Protein AF-A0A813DVJ6-F1 (afdb_monomer_lite)

Foldseek 3Di:
DDDDDDDDDDDDDDPPPPPDDDPDPDDDDPDDPPCPPPPPPPPDPPPDQDQALVSLVVVLVVQPALLSSLLVLLVDDLVSLLRHQVPADALVSVLSNLVSLLCLQVNDPDDDDDPDVPPDDSNLSSLVSNLSNLLSCCVNPVPRLLVSLVPDDPVSLVSNVVSLVSSCVSPDPVSCVSCVSVCCRNNVPD

Structure (mmCIF, N/CA/C/O backbone):
data_AF-A0A813DVJ6-F1
#
_entry.id   AF-A0A813DVJ6-F1
#
loop_
_atom_site.group_PDB
_atom_site.id
_atom_site.type_symbol
_atom_site.label_atom_id
_atom_site.label_alt_id
_atom_site.label_comp_id
_atom_site.label_asym_id
_atom_site.label_entity_id
_atom_site.label_seq_id
_atom_site.pdbx_PDB_ins_code
_atom_site.Cartn_x
_atom_site.Cartn_y
_atom_site.Cartn_z
_atom_site.occupancy
_atom_site.B_iso_or_equiv
_atom_site.auth_seq_id
_atom_site.auth_comp_id
_atom_site.auth_asym_id
_atom_site.auth_atom_id
_atom_site.pdbx_PDB_model_num
ATOM 1 N N . MET A 1 1 ? 82.552 23.742 33.341 1.00 38.56 1 MET A N 1
ATOM 2 C CA . MET A 1 1 ? 83.355 23.027 32.328 1.00 38.56 1 MET A CA 1
ATOM 3 C C . MET A 1 1 ? 82.424 22.601 31.213 1.00 38.56 1 MET A C 1
ATOM 5 O O . MET A 1 1 ? 81.402 21.997 31.504 1.00 38.56 1 MET A O 1
ATOM 9 N N . ALA A 1 2 ? 82.751 22.982 29.983 1.00 48.31 2 ALA A N 1
ATOM 10 C CA . ALA A 1 2 ? 82.071 22.566 28.763 1.00 48.31 2 ALA A CA 1
ATOM 11 C C . ALA A 1 2 ? 82.791 21.356 28.139 1.00 48.31 2 ALA A C 1
ATOM 13 O O . ALA A 1 2 ? 84.014 21.282 28.227 1.00 48.31 2 ALA A O 1
ATOM 14 N N . ALA A 1 3 ? 82.039 20.471 27.481 1.00 40.59 3 ALA A N 1
ATOM 15 C CA . ALA A 1 3 ? 82.467 19.575 26.395 1.00 40.59 3 ALA A CA 1
ATOM 16 C C . ALA A 1 3 ? 81.174 19.123 25.669 1.00 40.59 3 ALA A C 1
ATOM 18 O O . ALA A 1 3 ? 80.258 18.647 26.332 1.00 40.59 3 ALA A O 1
ATOM 19 N N . MET A 1 4 ? 80.901 19.550 24.426 1.00 36.47 4 MET A N 1
ATOM 20 C CA . MET A 1 4 ? 81.394 19.005 23.136 1.00 36.47 4 MET A CA 1
ATOM 21 C C . MET A 1 4 ? 80.918 17.555 22.909 1.00 36.47 4 MET A C 1
ATOM 23 O O . MET A 1 4 ? 81.270 16.686 23.691 1.00 36.47 4 MET A O 1
ATOM 27 N N . ALA A 1 5 ? 79.955 17.335 21.995 1.00 41.75 5 ALA A N 1
ATOM 28 C CA . ALA A 1 5 ? 80.145 16.854 20.600 1.00 41.75 5 ALA A CA 1
ATOM 29 C C . ALA A 1 5 ? 80.444 15.330 20.545 1.00 41.75 5 ALA A C 1
ATOM 31 O O . ALA A 1 5 ? 81.147 14.835 21.405 1.00 41.75 5 ALA A O 1
ATOM 32 N N . ALA A 1 6 ? 80.006 14.482 19.609 1.00 43.28 6 ALA A N 1
ATOM 33 C CA . ALA A 1 6 ? 79.344 14.600 18.314 1.00 43.28 6 ALA A CA 1
ATOM 34 C C . ALA A 1 6 ? 78.976 13.168 17.809 1.00 43.28 6 ALA A C 1
ATOM 36 O O . ALA A 1 6 ? 79.633 12.213 18.200 1.00 43.28 6 ALA A O 1
ATOM 37 N N . ILE A 1 7 ? 77.967 13.081 16.924 1.00 43.03 7 ILE A N 1
ATOM 38 C CA . ILE A 1 7 ? 77.850 12.263 15.683 1.00 43.03 7 ILE A CA 1
ATOM 39 C C . ILE A 1 7 ? 78.109 10.734 15.718 1.00 43.03 7 ILE A C 1
ATOM 41 O O . ILE A 1 7 ? 79.222 10.305 15.985 1.00 43.03 7 ILE A O 1
ATOM 45 N N . ALA A 1 8 ? 77.118 9.945 15.263 1.00 40.00 8 ALA A N 1
ATOM 46 C CA . ALA A 1 8 ? 77.180 9.000 14.115 1.00 40.00 8 ALA A CA 1
ATOM 47 C C . ALA A 1 8 ? 75.987 8.015 14.175 1.00 40.00 8 ALA A C 1
ATOM 49 O O . ALA A 1 8 ? 75.706 7.454 15.226 1.00 40.00 8 ALA A O 1
ATOM 50 N N . GLU A 1 9 ? 75.131 7.993 13.144 1.00 38.62 9 GLU A N 1
ATOM 51 C CA . GLU A 1 9 ? 74.949 6.859 12.205 1.00 38.62 9 GLU A CA 1
ATOM 52 C C . GLU A 1 9 ? 74.245 5.624 12.825 1.00 38.62 9 GLU A C 1
ATOM 54 O O . GLU A 1 9 ? 74.612 5.126 13.872 1.00 38.62 9 GLU A O 1
ATOM 59 N N . GLY A 1 10 ? 73.185 5.058 12.252 1.00 40.69 10 GLY A N 1
ATOM 60 C CA . GLY A 1 10 ? 73.009 4.827 10.832 1.00 40.69 10 GLY A CA 1
ATOM 61 C C . GLY A 1 10 ? 71.564 4.552 10.427 1.00 40.69 10 GLY A C 1
ATOM 62 O O . GLY A 1 10 ? 70.693 4.158 11.202 1.00 40.69 10 GLY A O 1
ATOM 63 N N . CYS A 1 11 ? 71.354 4.816 9.145 1.00 38.53 11 CYS A N 1
ATOM 64 C CA . CYS A 1 11 ? 70.150 4.575 8.382 1.00 38.53 11 CYS A CA 1
ATOM 65 C C . CYS A 1 11 ? 69.788 3.087 8.312 1.00 38.53 11 CYS A C 1
ATOM 67 O O . CYS A 1 11 ? 70.624 2.244 8.009 1.00 38.53 11 CYS A O 1
ATOM 69 N N . GLY A 1 12 ? 68.491 2.819 8.422 1.00 41.75 12 GLY A N 1
ATOM 70 C CA . GLY A 1 12 ? 67.843 1.612 7.923 1.00 41.75 12 GLY A CA 1
ATOM 71 C C . GLY A 1 12 ? 66.470 1.961 7.354 1.00 41.75 12 GLY A C 1
ATOM 72 O O . GLY A 1 12 ? 65.459 1.471 7.841 1.00 41.75 12 GLY A O 1
ATOM 73 N N . ARG A 1 13 ? 66.406 2.879 6.375 1.00 49.59 13 ARG A N 1
ATOM 74 C CA . ARG A 1 13 ? 65.187 3.084 5.577 1.00 49.59 13 ARG A CA 1
ATOM 75 C C . ARG A 1 13 ? 65.243 2.132 4.374 1.00 49.59 13 ARG A C 1
ATOM 77 O O . ARG A 1 13 ? 66.210 2.209 3.620 1.00 49.59 13 ARG A O 1
ATOM 84 N N . PRO A 1 14 ? 64.249 1.246 4.199 1.00 53.44 14 PRO A N 1
ATOM 85 C CA . PRO A 1 14 ? 64.233 0.271 3.116 1.00 53.44 14 PRO A CA 1
ATOM 86 C C . PRO A 1 14 ? 64.173 0.964 1.749 1.00 53.44 14 PRO A C 1
ATOM 88 O O . PRO A 1 14 ? 63.443 1.938 1.556 1.00 53.44 14 PRO A O 1
ATOM 91 N N . GLU A 1 15 ? 64.938 0.434 0.794 1.00 57.25 15 GLU A N 1
ATOM 92 C CA . GLU A 1 15 ? 65.165 0.991 -0.549 1.00 57.25 15 GLU A CA 1
ATOM 93 C C . GLU A 1 15 ? 63.915 1.099 -1.446 1.00 57.25 15 GLU A C 1
ATOM 95 O O . GLU A 1 15 ? 63.993 1.654 -2.539 1.00 57.25 15 GLU A O 1
ATOM 100 N N . LEU A 1 16 ? 62.736 0.669 -0.987 1.00 53.19 16 LEU A N 1
ATOM 101 C CA . LEU A 1 16 ? 61.479 0.804 -1.736 1.00 53.19 16 LEU A CA 1
ATOM 102 C C . LEU A 1 16 ? 60.961 2.251 -1.870 1.00 53.19 16 LEU A C 1
ATOM 104 O O . LEU A 1 16 ? 59.980 2.484 -2.568 1.00 53.19 16 LEU A O 1
ATOM 108 N N . MET A 1 17 ? 61.600 3.229 -1.223 1.00 50.34 17 MET A N 1
ATOM 109 C CA . MET A 1 17 ? 61.139 4.627 -1.162 1.00 50.34 17 MET A CA 1
ATOM 110 C C . MET A 1 17 ? 62.077 5.616 -1.879 1.00 50.34 17 MET A C 1
ATOM 112 O O . MET A 1 17 ? 62.109 6.795 -1.537 1.00 50.34 17 MET A O 1
ATOM 116 N N . ARG A 1 18 ? 62.864 5.175 -2.871 1.00 55.38 18 ARG A N 1
ATOM 117 C CA . ARG A 1 18 ? 63.782 6.052 -3.637 1.00 55.38 18 ARG A CA 1
ATOM 118 C C . ARG A 1 18 ? 63.174 6.679 -4.903 1.00 55.38 18 ARG A C 1
ATOM 120 O O . ARG A 1 18 ? 63.914 7.175 -5.744 1.00 55.38 18 ARG A O 1
ATOM 127 N N . GLY A 1 19 ? 61.847 6.660 -5.044 1.00 51.66 19 GLY A N 1
ATOM 128 C CA . GLY A 1 19 ? 61.160 7.085 -6.272 1.00 51.66 19 GLY A CA 1
ATOM 129 C C . GLY A 1 19 ? 60.090 8.170 -6.128 1.00 51.66 19 GLY A C 1
ATOM 130 O O . GLY A 1 19 ? 59.490 8.526 -7.135 1.00 51.66 19 GLY A O 1
ATOM 131 N N . MET A 1 20 ? 59.816 8.701 -4.931 1.00 49.56 20 MET A N 1
ATOM 132 C CA . MET A 1 20 ? 58.794 9.746 -4.766 1.00 49.56 20 MET A CA 1
ATOM 133 C C . MET A 1 20 ? 59.436 11.110 -4.479 1.00 49.56 20 MET A C 1
ATOM 135 O O . MET A 1 20 ? 60.110 11.251 -3.455 1.00 49.56 20 MET A O 1
ATOM 139 N N . PRO A 1 21 ? 59.263 12.118 -5.358 1.00 49.25 21 PRO A N 1
ATOM 140 C CA . PRO A 1 21 ? 59.762 13.461 -5.107 1.00 49.25 21 PRO A CA 1
ATOM 141 C C . PRO A 1 21 ? 59.088 14.075 -3.874 1.00 49.25 21 PRO A C 1
ATOM 143 O O . PRO A 1 21 ? 57.895 13.908 -3.626 1.00 49.25 21 PRO A O 1
ATOM 146 N N . ASN A 1 22 ? 59.905 14.783 -3.096 1.00 45.12 22 ASN A N 1
ATOM 147 C CA . ASN A 1 22 ? 59.543 15.493 -1.877 1.00 45.12 22 ASN A CA 1
ATOM 148 C C . ASN A 1 22 ? 58.310 16.390 -2.083 1.00 45.12 22 ASN A C 1
ATOM 150 O O . ASN A 1 22 ? 58.414 17.424 -2.741 1.00 45.12 22 ASN A O 1
ATOM 154 N N . PHE A 1 23 ? 57.190 16.086 -1.422 1.00 43.47 23 PHE A N 1
ATOM 155 C CA . PHE A 1 23 ? 56.145 17.084 -1.185 1.00 43.47 23 PHE A CA 1
ATOM 156 C C . PHE A 1 23 ? 56.628 18.049 -0.097 1.00 43.47 23 PHE A C 1
ATOM 158 O O . PHE A 1 23 ? 56.250 17.965 1.074 1.00 43.47 23 PHE A O 1
ATOM 165 N N . ARG A 1 24 ? 57.521 18.966 -0.489 1.00 42.16 24 ARG A N 1
ATOM 166 C CA . ARG A 1 24 ? 57.683 20.226 0.229 1.00 42.16 24 ARG A CA 1
ATOM 167 C C . ARG A 1 24 ? 56.345 20.951 0.172 1.00 42.16 24 ARG A C 1
ATOM 169 O O . ARG A 1 24 ? 55.709 21.058 -0.871 1.00 42.16 24 ARG A O 1
ATOM 176 N N . LYS A 1 25 ? 55.933 21.406 1.346 1.00 50.91 25 LYS A N 1
ATOM 177 C CA . LYS A 1 25 ? 54.763 22.230 1.605 1.00 50.91 25 LYS A CA 1
ATOM 178 C C . LYS A 1 25 ? 54.990 23.598 0.955 1.00 50.91 25 LYS A C 1
ATOM 180 O O . LYS A 1 25 ? 55.464 24.518 1.609 1.00 50.91 25 LYS A O 1
ATOM 185 N N . GLU A 1 26 ? 54.708 23.692 -0.336 1.00 42.31 26 GLU A N 1
ATOM 186 C CA . GLU A 1 26 ? 54.619 24.950 -1.068 1.00 42.31 26 GLU A CA 1
ATOM 187 C C . GLU A 1 26 ? 53.138 25.241 -1.321 1.00 42.31 26 GLU A C 1
ATOM 189 O O . GLU A 1 26 ? 52.379 24.404 -1.807 1.00 42.31 26 GLU A O 1
ATOM 194 N N . THR A 1 27 ? 52.719 26.424 -0.884 1.00 50.16 27 THR A N 1
ATOM 195 C CA . THR A 1 27 ? 51.440 27.060 -1.207 1.00 50.16 27 THR A CA 1
ATOM 196 C C . THR A 1 27 ? 51.164 26.970 -2.711 1.00 50.16 27 THR A C 1
ATOM 198 O O . THR A 1 27 ? 52.014 27.426 -3.480 1.00 50.16 27 THR A O 1
ATOM 201 N N . PRO A 1 28 ? 50.011 26.438 -3.162 1.00 46.28 28 PRO A N 1
ATOM 202 C CA . PRO A 1 28 ? 49.690 26.453 -4.578 1.00 46.28 28 PRO A CA 1
ATOM 203 C C . PRO A 1 28 ? 49.290 27.868 -5.027 1.00 46.28 28 PRO A C 1
ATOM 205 O O . PRO A 1 28 ? 48.560 28.549 -4.300 1.00 46.28 28 PRO A O 1
ATOM 208 N N . PRO A 1 29 ? 49.728 28.294 -6.223 1.00 42.41 29 PRO A N 1
ATOM 209 C CA . PRO A 1 29 ? 49.258 29.504 -6.876 1.00 42.41 29 PRO A CA 1
ATOM 210 C C . PRO A 1 29 ? 47.826 29.329 -7.397 1.00 42.41 29 PRO A C 1
ATOM 212 O O . PRO A 1 29 ? 47.391 28.236 -7.767 1.00 42.41 29 PRO A O 1
ATOM 215 N N . GLU A 1 30 ? 47.106 30.446 -7.440 1.00 47.75 30 GLU A N 1
ATOM 216 C CA . GLU A 1 30 ? 45.847 30.628 -8.154 1.00 47.75 30 GLU A CA 1
ATOM 217 C C . GLU A 1 30 ? 45.989 30.143 -9.604 1.00 47.75 30 GLU A C 1
ATOM 219 O O . GLU A 1 30 ? 46.675 30.782 -10.393 1.00 47.75 30 GLU A O 1
ATOM 224 N N . THR A 1 31 ? 45.407 28.989 -9.947 1.00 48.75 31 THR A N 1
ATOM 225 C CA . THR A 1 31 ? 44.897 28.601 -11.287 1.00 48.75 31 THR A CA 1
ATOM 226 C C . THR A 1 31 ? 44.532 27.112 -11.298 1.00 48.75 31 THR A C 1
ATOM 228 O O . THR A 1 31 ? 45.195 26.268 -11.890 1.00 48.75 31 THR A O 1
ATOM 231 N N . ALA A 1 32 ? 43.426 26.770 -10.642 1.00 44.12 32 ALA A N 1
ATOM 232 C CA . ALA A 1 32 ? 42.719 25.517 -10.891 1.00 44.12 32 ALA A CA 1
ATOM 233 C C . ALA A 1 32 ? 41.233 25.738 -10.604 1.00 44.12 32 ALA A C 1
ATOM 235 O O . ALA A 1 32 ? 40.709 25.363 -9.559 1.00 44.12 32 ALA A O 1
ATOM 236 N N . THR A 1 33 ? 40.533 26.370 -11.543 1.00 50.12 33 THR A N 1
ATOM 237 C CA . THR A 1 33 ? 39.066 26.432 -11.570 1.00 50.12 33 THR A CA 1
ATOM 238 C C . THR A 1 33 ? 38.482 25.080 -11.993 1.00 50.12 33 THR A C 1
ATOM 240 O O . THR A 1 33 ? 37.689 24.973 -12.919 1.00 50.12 33 THR A O 1
ATOM 243 N N . GLY A 1 34 ? 38.839 24.022 -11.268 1.00 44.12 34 GLY A N 1
ATOM 244 C CA . GLY A 1 34 ? 38.028 22.817 -11.156 1.00 44.12 34 GLY A CA 1
ATOM 245 C C . GLY A 1 34 ? 37.002 23.038 -10.054 1.00 44.12 34 GLY A C 1
ATOM 246 O O . GLY A 1 34 ? 37.070 22.395 -9.012 1.00 44.12 34 GLY A O 1
ATOM 247 N N . SER A 1 35 ? 36.105 24.009 -10.253 1.00 42.28 35 SER A N 1
ATOM 248 C CA . SER A 1 35 ? 34.968 24.251 -9.366 1.00 42.28 35 SER A CA 1
ATOM 249 C C . SER A 1 35 ? 34.028 23.056 -9.479 1.00 42.28 35 SER A C 1
ATOM 251 O O . SER A 1 35 ? 33.096 23.040 -10.283 1.00 42.28 35 SER A O 1
ATOM 253 N N . VAL A 1 36 ? 34.303 22.005 -8.707 1.00 50.56 36 VAL A N 1
ATOM 254 C CA . VAL A 1 36 ? 33.298 20.988 -8.419 1.00 50.56 36 VAL A CA 1
ATOM 255 C C . VAL A 1 36 ? 32.342 21.667 -7.457 1.00 50.56 36 VAL A C 1
ATOM 257 O O . VAL A 1 36 ? 32.516 21.624 -6.242 1.00 50.56 36 VAL A O 1
ATOM 260 N N . ASN A 1 37 ? 31.395 22.403 -8.032 1.00 44.44 37 ASN A N 1
ATOM 261 C CA . ASN A 1 37 ? 30.288 22.996 -7.310 1.00 44.44 37 ASN A CA 1
ATOM 262 C C . ASN A 1 37 ? 29.696 21.871 -6.444 1.00 44.44 37 ASN A C 1
ATOM 264 O O . ASN A 1 37 ? 29.256 20.869 -7.023 1.00 44.44 37 ASN A O 1
ATOM 268 N N . PRO A 1 38 ? 29.751 21.942 -5.099 1.00 53.75 38 PRO A N 1
ATOM 269 C CA . PRO A 1 38 ? 29.049 20.977 -4.280 1.00 53.75 38 PRO A CA 1
ATOM 270 C C . PRO A 1 38 ? 27.587 21.171 -4.643 1.00 53.75 38 PRO A C 1
ATOM 272 O O . PRO A 1 38 ? 26.988 22.178 -4.274 1.00 53.75 38 PRO A O 1
ATOM 275 N N . VAL A 1 39 ? 27.041 20.264 -5.458 1.00 53.75 39 VAL A N 1
ATOM 276 C CA . VAL A 1 39 ? 25.624 20.292 -5.802 1.00 53.75 39 VAL A CA 1
ATOM 277 C C . VAL A 1 39 ? 24.914 20.350 -4.457 1.00 53.75 39 VAL A C 1
ATOM 279 O O . VAL A 1 39 ? 25.094 19.420 -3.662 1.00 53.75 39 VAL A O 1
ATOM 282 N N . PRO A 1 40 ? 24.186 21.433 -4.132 1.00 48.91 40 PRO A N 1
ATOM 283 C CA . PRO A 1 40 ? 23.461 21.459 -2.883 1.00 48.91 40 PRO A CA 1
ATOM 284 C C . PRO A 1 40 ? 22.559 20.231 -2.914 1.00 48.91 40 PRO A C 1
ATOM 286 O O . PRO A 1 40 ? 21.813 20.033 -3.877 1.00 48.91 40 PRO A O 1
ATOM 289 N N . ALA A 1 41 ? 22.628 19.396 -1.876 1.00 53.69 41 ALA A N 1
ATOM 290 C CA . ALA A 1 41 ? 21.829 18.176 -1.709 1.00 53.69 41 ALA A CA 1
ATOM 291 C C . ALA A 1 41 ? 20.301 18.441 -1.646 1.00 53.69 41 ALA A C 1
ATOM 293 O O . ALA A 1 41 ? 19.513 17.584 -1.248 1.00 53.69 41 ALA A O 1
ATOM 294 N N . SER A 1 42 ? 19.888 19.639 -2.057 1.00 52.75 42 SER A N 1
ATOM 295 C CA . SER A 1 42 ? 18.594 20.263 -1.875 1.00 52.75 42 SER A CA 1
ATOM 296 C C . SER A 1 42 ? 18.096 20.945 -3.154 1.00 52.75 42 SER A C 1
ATOM 298 O O . SER A 1 42 ? 17.261 21.838 -3.069 1.00 52.75 42 SER A O 1
ATOM 300 N N . VAL A 1 43 ? 18.534 20.531 -4.352 1.00 49.97 43 VAL A N 1
ATOM 301 C CA . VAL A 1 43 ? 17.725 20.773 -5.567 1.00 49.97 43 VAL A CA 1
ATOM 302 C C . VAL A 1 43 ? 16.601 19.733 -5.585 1.00 49.97 43 VAL A C 1
ATOM 304 O O . VAL A 1 43 ? 16.603 18.777 -6.359 1.00 49.97 43 VAL A O 1
ATOM 307 N N . GLN A 1 44 ? 15.678 19.866 -4.633 1.00 52.06 44 GLN A N 1
ATOM 308 C CA . GLN A 1 44 ? 14.503 19.012 -4.520 1.00 52.06 44 GLN A CA 1
ATOM 309 C C . GLN A 1 44 ? 13.485 19.491 -5.549 1.00 52.06 44 GLN A C 1
ATOM 311 O O . GLN A 1 44 ? 12.963 20.602 -5.470 1.00 52.06 44 GLN A O 1
ATOM 316 N N . ARG A 1 45 ? 13.251 18.665 -6.568 1.00 54.22 45 ARG A N 1
ATOM 317 C CA . ARG A 1 45 ? 12.226 18.927 -7.574 1.00 54.22 45 ARG A CA 1
ATOM 318 C C . ARG A 1 45 ? 10.869 18.550 -6.988 1.00 54.22 45 ARG A C 1
ATOM 320 O O . ARG A 1 45 ? 10.397 17.436 -7.199 1.00 54.22 45 ARG A O 1
ATOM 327 N N . ASN A 1 46 ? 10.268 19.465 -6.233 1.00 50.38 46 ASN A N 1
ATOM 328 C CA . ASN A 1 46 ? 8.878 19.325 -5.807 1.00 50.38 46 ASN A CA 1
ATOM 329 C C . ASN A 1 46 ? 8.005 19.091 -7.055 1.00 50.38 46 ASN A C 1
ATOM 331 O O . ASN A 1 46 ? 8.102 19.844 -8.023 1.00 50.38 46 ASN A O 1
ATOM 335 N N . GLY A 1 47 ? 7.215 18.015 -7.054 1.00 60.19 47 GLY A N 1
ATOM 336 C CA . GLY A 1 47 ? 6.308 17.661 -8.155 1.00 60.19 47 GLY A CA 1
ATOM 337 C C . GLY A 1 47 ? 6.867 16.714 -9.225 1.00 60.19 47 GLY A C 1
ATOM 338 O O . GLY A 1 47 ? 6.159 16.405 -10.180 1.00 60.19 47 GLY A O 1
ATOM 339 N N . VAL A 1 48 ? 8.103 16.215 -9.101 1.00 72.88 48 VAL A N 1
ATOM 340 C CA . VAL A 1 48 ? 8.598 15.152 -9.995 1.00 72.88 48 VAL A CA 1
ATOM 341 C C . VAL A 1 48 ? 8.268 13.786 -9.404 1.00 72.88 48 VAL A C 1
ATOM 343 O O . VAL A 1 48 ? 8.636 13.496 -8.269 1.00 72.88 48 VAL A O 1
ATOM 346 N N . LEU A 1 49 ? 7.601 12.938 -10.193 1.00 82.00 49 LEU A N 1
ATOM 347 C CA . LEU A 1 49 ? 7.297 11.559 -9.809 1.00 82.00 49 LEU A CA 1
ATOM 348 C C . LEU A 1 49 ? 8.583 10.796 -9.433 1.00 82.00 49 LEU A C 1
ATOM 350 O O . LEU A 1 49 ? 9.586 10.909 -10.154 1.00 82.00 49 LEU A O 1
ATOM 354 N N . PRO A 1 50 ? 8.561 10.001 -8.347 1.00 87.12 50 PRO A N 1
ATOM 355 C CA . PRO A 1 50 ? 9.728 9.248 -7.906 1.00 87.12 50 PRO A CA 1
ATOM 356 C C . PRO A 1 50 ? 10.187 8.271 -8.991 1.00 87.12 50 PRO A C 1
ATOM 358 O O . PRO A 1 50 ? 9.383 7.659 -9.694 1.00 87.12 50 PRO A O 1
ATOM 361 N N . ARG A 1 51 ? 11.505 8.122 -9.146 1.00 87.69 51 ARG A N 1
ATOM 362 C CA . ARG A 1 51 ? 12.095 7.244 -10.171 1.00 87.69 51 ARG A CA 1
ATOM 363 C C . ARG A 1 51 ? 12.332 5.821 -9.680 1.00 87.69 51 ARG A C 1
ATOM 365 O O . ARG A 1 51 ? 12.456 4.916 -10.500 1.00 87.69 51 ARG A O 1
ATOM 372 N N . ASN A 1 52 ? 12.442 5.634 -8.367 1.00 90.38 52 ASN A N 1
ATOM 373 C CA . ASN A 1 52 ? 12.752 4.361 -7.719 1.00 90.38 52 ASN A CA 1
ATOM 374 C C . ASN A 1 52 ? 12.113 4.281 -6.320 1.00 90.38 52 ASN A C 1
ATOM 376 O O . ASN A 1 52 ? 11.638 5.285 -5.782 1.00 90.38 52 ASN A O 1
ATOM 380 N N . GLY A 1 53 ? 12.106 3.080 -5.730 1.00 90.38 53 GLY A N 1
ATOM 381 C CA . GLY A 1 53 ? 11.477 2.829 -4.429 1.00 90.38 53 GLY A CA 1
ATOM 382 C C . GLY A 1 53 ? 12.079 3.641 -3.275 1.00 90.38 53 GLY A C 1
ATOM 383 O O . GLY A 1 53 ? 11.355 4.048 -2.369 1.00 90.38 53 GLY A O 1
ATOM 384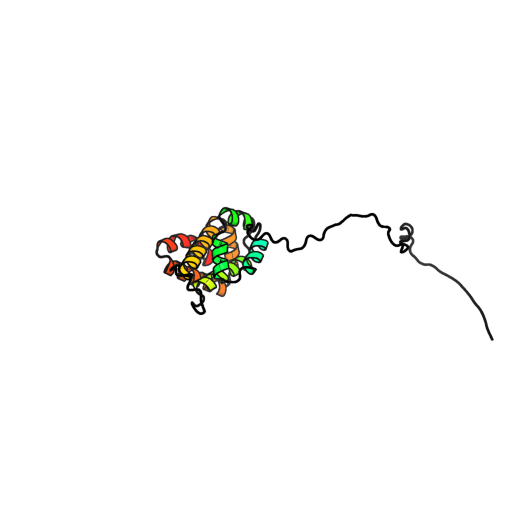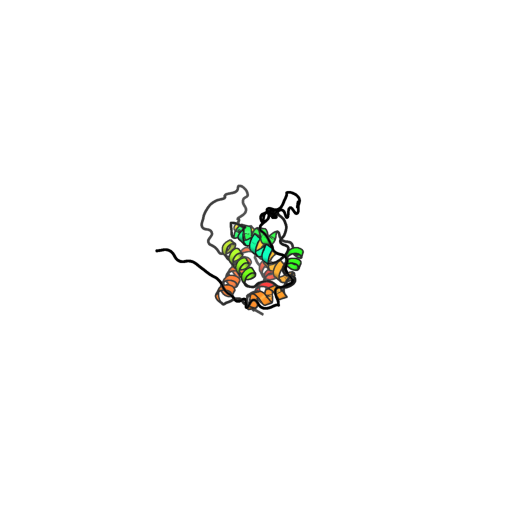 N N . HIS A 1 54 ? 13.377 3.961 -3.317 1.00 89.88 54 HIS A N 1
ATOM 385 C CA . HIS A 1 54 ? 14.019 4.779 -2.283 1.00 89.88 54 HIS A CA 1
ATOM 386 C C . HIS A 1 54 ? 13.588 6.247 -2.336 1.00 89.88 54 HIS A C 1
ATOM 388 O O . HIS A 1 54 ? 13.380 6.861 -1.289 1.00 89.88 54 HIS A O 1
ATOM 394 N N . GLU A 1 55 ? 13.449 6.815 -3.535 1.00 91.38 55 GLU A N 1
ATOM 395 C CA . GLU A 1 55 ? 12.870 8.147 -3.725 1.00 91.38 55 GLU A CA 1
ATOM 396 C C . GLU A 1 55 ? 11.427 8.168 -3.227 1.00 91.38 55 GLU A C 1
ATOM 398 O O . GLU A 1 55 ? 11.079 9.043 -2.438 1.00 91.38 55 GLU A O 1
ATOM 403 N N . LEU A 1 56 ? 10.629 7.151 -3.573 1.00 92.31 56 LEU A N 1
ATOM 404 C CA . LEU A 1 56 ? 9.256 7.027 -3.084 1.00 92.31 56 LEU A CA 1
ATOM 405 C C . LEU A 1 56 ? 9.201 6.999 -1.551 1.00 92.31 56 LEU A C 1
ATOM 407 O O . LEU A 1 56 ? 8.424 7.735 -0.951 1.00 92.31 56 LEU A O 1
ATOM 411 N N . ALA A 1 57 ? 10.060 6.210 -0.900 1.00 91.75 57 ALA A N 1
ATOM 412 C CA . ALA A 1 57 ? 10.124 6.137 0.559 1.00 91.75 57 ALA A CA 1
ATOM 413 C C . ALA A 1 57 ? 10.512 7.480 1.207 1.00 91.75 57 ALA A C 1
ATOM 415 O O . ALA A 1 57 ? 10.062 7.792 2.311 1.00 91.75 57 ALA A O 1
ATOM 416 N N . ARG A 1 58 ? 11.359 8.281 0.543 1.00 91.00 58 ARG A N 1
ATOM 417 C CA . ARG A 1 58 ? 11.735 9.626 1.006 1.00 91.00 58 ARG A CA 1
ATOM 418 C C . ARG A 1 58 ? 10.584 10.611 0.853 1.00 91.00 58 ARG A C 1
ATOM 420 O O . ARG A 1 58 ? 10.295 11.316 1.815 1.00 91.00 58 ARG A O 1
ATOM 427 N N . GLU A 1 59 ? 9.920 10.637 -0.299 1.00 91.31 59 GLU A N 1
ATOM 428 C CA . GLU A 1 59 ? 8.765 11.515 -0.525 1.00 91.31 59 GLU A CA 1
ATOM 429 C C . GLU A 1 59 ? 7.603 11.160 0.410 1.00 91.31 59 GLU A C 1
ATOM 431 O O . GLU A 1 59 ? 7.025 12.042 1.038 1.00 91.31 59 GLU A O 1
ATOM 436 N N . LEU A 1 60 ? 7.342 9.869 0.636 1.00 91.50 60 LEU A N 1
ATOM 437 C CA . LEU A 1 60 ? 6.307 9.413 1.569 1.00 91.50 60 LEU A CA 1
ATOM 438 C C . LEU A 1 60 ? 6.552 9.897 3.010 1.00 91.50 60 LEU A C 1
ATOM 440 O O . LEU A 1 60 ? 5.607 10.115 3.768 1.00 91.50 60 LEU A O 1
ATOM 444 N N . LYS A 1 61 ? 7.817 10.083 3.408 1.00 89.94 61 LYS A N 1
ATOM 445 C CA . LYS A 1 61 ? 8.184 10.655 4.716 1.00 89.94 61 LYS A CA 1
ATOM 446 C C . LYS A 1 61 ? 8.029 12.174 4.776 1.00 89.94 61 LYS A C 1
ATOM 448 O O . LYS A 1 61 ? 7.918 12.699 5.878 1.00 89.94 61 LYS A O 1
ATOM 453 N N . ARG A 1 62 ? 8.040 12.868 3.633 1.00 89.19 62 ARG A N 1
ATOM 454 C CA . ARG A 1 62 ? 7.840 14.325 3.565 1.00 89.19 62 ARG A CA 1
ATOM 455 C C . ARG A 1 62 ? 6.380 14.726 3.698 1.00 89.19 62 ARG A C 1
ATOM 457 O O . ARG A 1 62 ? 6.112 15.835 4.143 1.00 89.19 62 ARG A O 1
ATOM 464 N N . GLN A 1 63 ? 5.462 13.838 3.332 1.00 87.88 63 GLN A N 1
ATOM 465 C CA . GLN A 1 63 ? 4.036 14.101 3.472 1.00 87.88 63 GLN A CA 1
ATOM 466 C C . GLN A 1 63 ? 3.652 14.213 4.960 1.00 87.88 63 GLN A C 1
ATOM 468 O O . GLN A 1 63 ? 3.977 13.299 5.735 1.00 87.88 63 GLN A O 1
ATOM 473 N N . PRO A 1 64 ? 2.990 15.311 5.371 1.00 84.81 64 PRO A N 1
ATOM 474 C CA . PRO A 1 64 ? 2.796 15.630 6.781 1.00 84.81 64 PRO A CA 1
ATOM 475 C C . PRO A 1 64 ? 1.724 14.751 7.425 1.00 84.81 64 PRO A C 1
ATOM 477 O O . PRO A 1 64 ? 1.924 14.276 8.545 1.00 84.81 64 PRO A O 1
ATOM 480 N N . THR A 1 65 ? 0.627 14.469 6.717 1.00 89.12 65 THR A N 1
ATOM 481 C CA . THR A 1 65 ? -0.477 13.660 7.246 1.00 89.12 65 THR A CA 1
ATOM 482 C C . THR A 1 65 ? -0.562 12.281 6.578 1.00 89.12 65 THR A C 1
ATOM 484 O O . THR A 1 65 ? -0.099 12.091 5.448 1.00 89.12 65 THR A O 1
ATOM 487 N N . PRO A 1 66 ? -1.128 11.265 7.257 1.00 91.00 66 PRO A N 1
ATOM 488 C CA . PRO A 1 66 ? -1.456 9.988 6.627 1.00 91.00 66 PRO A CA 1
ATOM 489 C C . PRO A 1 66 ? -2.387 10.129 5.417 1.00 91.00 66 PRO A C 1
ATOM 491 O O . PRO A 1 66 ? -2.252 9.367 4.467 1.00 91.00 66 PRO A O 1
ATOM 494 N N . GLN A 1 67 ? -3.299 11.100 5.437 1.00 89.81 67 GLN A N 1
ATOM 495 C CA . GLN A 1 67 ? -4.232 11.383 4.351 1.00 89.81 67 GLN A CA 1
ATOM 496 C C . GLN A 1 67 ? -3.484 11.878 3.109 1.00 89.81 67 GLN A C 1
ATOM 498 O O . GLN A 1 67 ? -3.643 11.293 2.038 1.00 89.81 67 GLN A O 1
ATOM 503 N N . ASP A 1 68 ? -2.584 12.854 3.269 1.00 89.75 68 ASP A N 1
ATOM 504 C CA . ASP A 1 68 ? -1.774 13.387 2.163 1.00 89.75 68 ASP A CA 1
ATOM 505 C C . ASP A 1 68 ? -0.911 12.302 1.522 1.00 89.75 68 ASP A C 1
ATOM 507 O O . ASP A 1 68 ? -0.764 12.251 0.304 1.00 89.75 68 ASP A O 1
ATOM 511 N N . LYS A 1 69 ? -0.383 11.371 2.330 1.00 92.81 69 LYS A N 1
ATOM 512 C CA . LYS A 1 69 ? 0.364 10.206 1.826 1.00 92.81 69 LYS A CA 1
ATOM 513 C C . LYS A 1 69 ? -0.474 9.369 0.874 1.00 92.81 69 LYS A C 1
ATOM 515 O O . LYS A 1 69 ? 0.020 8.963 -0.172 1.00 92.81 69 LYS A O 1
ATOM 520 N N . VAL A 1 70 ? -1.716 9.080 1.250 1.00 93.06 70 VAL A N 1
ATOM 521 C CA . VAL A 1 70 ? -2.608 8.220 0.467 1.00 93.06 70 VAL A CA 1
ATOM 522 C C . VAL A 1 70 ? -3.076 8.928 -0.801 1.00 93.06 70 VAL A C 1
ATOM 524 O O . VAL A 1 70 ? -3.069 8.317 -1.868 1.00 93.06 70 VAL A O 1
ATOM 527 N N . LEU A 1 71 ? -3.420 10.214 -0.705 1.00 92.25 71 LEU A N 1
ATOM 528 C CA . LEU A 1 71 ? -3.801 11.031 -1.858 1.00 92.25 71 LEU A CA 1
ATOM 529 C C . LEU A 1 71 ? -2.647 11.142 -2.861 1.00 92.25 71 LEU A C 1
ATOM 531 O O . LEU A 1 71 ? -2.825 10.830 -4.035 1.00 92.25 71 LEU A O 1
ATOM 535 N N . TRP A 1 72 ? -1.441 11.455 -2.385 1.00 92.94 72 TRP A N 1
ATOM 536 C CA . TRP A 1 72 ? -0.239 11.526 -3.216 1.00 92.94 72 TRP A CA 1
ATOM 537 C C . TRP A 1 72 ? 0.086 10.193 -3.909 1.00 92.94 72 TRP A C 1
ATOM 539 O O . TRP A 1 72 ? 0.431 10.164 -5.090 1.00 92.94 72 TRP A O 1
ATOM 549 N N . LEU A 1 73 ? -0.068 9.063 -3.210 1.00 93.62 73 LEU A N 1
ATOM 550 C CA . LEU A 1 73 ? 0.109 7.740 -3.817 1.00 93.62 73 LEU A CA 1
ATOM 551 C C . LEU A 1 73 ? -0.915 7.468 -4.932 1.00 93.62 73 LEU A C 1
ATOM 553 O O . LEU A 1 73 ? -0.579 6.809 -5.916 1.00 93.62 73 LEU A O 1
ATOM 557 N N . ALA A 1 74 ? -2.138 7.985 -4.817 1.00 92.81 74 ALA A N 1
ATOM 558 C CA . ALA A 1 74 ? -3.182 7.815 -5.825 1.00 92.81 74 ALA A CA 1
ATOM 559 C C . ALA A 1 74 ? -3.013 8.728 -7.053 1.00 92.81 74 ALA A C 1
ATOM 561 O O . ALA A 1 74 ? -3.572 8.433 -8.116 1.00 92.81 74 ALA A O 1
ATOM 562 N N . GLU A 1 75 ? -2.254 9.820 -6.932 1.00 91.00 75 GLU A N 1
ATOM 563 C CA . GLU A 1 75 ? -1.853 10.671 -8.063 1.00 91.00 75 GLU A CA 1
ATOM 564 C C . GLU A 1 75 ? -0.830 9.977 -8.968 1.00 91.00 75 GLU A C 1
ATOM 566 O O . GLU A 1 75 ? -0.744 10.265 -10.164 1.00 91.00 75 GLU A O 1
ATOM 571 N N . MET A 1 76 ? -0.074 9.022 -8.423 1.00 87.81 76 MET A N 1
ATOM 572 C CA . MET A 1 76 ? 0.837 8.211 -9.214 1.00 87.81 76 MET A CA 1
ATOM 573 C C . MET A 1 76 ? 0.045 7.298 -10.162 1.00 87.81 76 MET A C 1
ATOM 575 O O . MET A 1 76 ? -0.765 6.478 -9.736 1.00 87.81 76 MET A O 1
ATOM 579 N N . GLY A 1 77 ? 0.285 7.427 -11.468 1.00 85.88 77 GLY A N 1
ATOM 580 C CA . GLY A 1 77 ? -0.316 6.546 -12.472 1.00 85.88 77 GLY A CA 1
ATOM 581 C C . GLY A 1 77 ? 0.277 5.132 -12.465 1.00 85.88 77 GLY A C 1
ATOM 582 O O . GLY A 1 77 ? 1.383 4.910 -11.967 1.00 85.88 77 GLY A O 1
ATOM 583 N N . ASP A 1 78 ? -0.429 4.185 -13.084 1.00 88.50 78 ASP A N 1
ATOM 584 C CA . ASP A 1 78 ? -0.039 2.768 -13.167 1.00 88.50 78 ASP A CA 1
ATOM 585 C C . ASP A 1 78 ? 1.383 2.578 -13.744 1.00 88.50 78 ASP A C 1
ATOM 587 O O . ASP A 1 78 ? 2.179 1.796 -13.215 1.00 88.50 78 ASP A O 1
ATOM 591 N N . ASP A 1 79 ? 1.758 3.380 -14.747 1.00 89.25 79 ASP A N 1
ATOM 592 C CA . ASP A 1 79 ? 3.099 3.369 -15.352 1.00 89.25 79 ASP A CA 1
ATOM 593 C C . ASP A 1 79 ? 4.215 3.743 -14.366 1.00 89.25 79 ASP A C 1
ATOM 595 O O . ASP A 1 79 ? 5.351 3.270 -14.489 1.00 89.25 79 ASP A O 1
ATOM 599 N N . ALA A 1 80 ? 3.921 4.606 -13.388 1.00 91.25 80 ALA A N 1
ATOM 600 C CA . ALA A 1 80 ? 4.890 4.998 -12.372 1.00 91.25 80 ALA A CA 1
ATOM 601 C C . ALA A 1 80 ? 5.168 3.823 -11.432 1.00 91.25 80 ALA A C 1
ATOM 603 O O . ALA A 1 80 ? 6.331 3.495 -11.205 1.00 91.25 80 ALA A O 1
ATOM 604 N N . TYR A 1 81 ? 4.123 3.135 -10.965 1.00 92.69 81 TYR A N 1
ATOM 605 C CA . TYR A 1 81 ? 4.255 1.941 -10.127 1.00 92.69 81 TYR A CA 1
ATOM 606 C C . TYR A 1 81 ? 5.044 0.833 -10.828 1.00 92.69 81 TYR A C 1
ATOM 608 O O . TYR A 1 81 ? 6.003 0.310 -10.257 1.00 92.69 81 TYR A O 1
ATOM 616 N N . ALA A 1 82 ? 4.714 0.540 -12.090 1.00 91.44 82 ALA A N 1
ATOM 617 C CA . ALA A 1 82 ? 5.426 -0.463 -12.882 1.00 91.44 82 ALA A CA 1
ATOM 618 C C . ALA A 1 82 ? 6.913 -0.114 -13.080 1.00 91.44 82 ALA A C 1
ATOM 620 O O . ALA A 1 82 ? 7.773 -0.995 -13.083 1.00 91.44 82 ALA A O 1
ATOM 621 N N . ARG A 1 83 ? 7.239 1.178 -13.230 1.00 92.69 83 ARG A N 1
ATOM 622 C CA . ARG A 1 83 ? 8.621 1.651 -13.383 1.00 92.69 83 ARG A CA 1
ATOM 623 C C . ARG A 1 83 ? 9.404 1.598 -12.073 1.00 92.69 83 ARG A C 1
ATOM 625 O O . ARG A 1 83 ? 10.546 1.144 -12.073 1.00 92.69 83 ARG A O 1
ATOM 632 N N . ILE A 1 84 ? 8.804 2.072 -10.985 1.00 92.88 84 ILE A N 1
ATOM 633 C CA . ILE A 1 84 ? 9.429 2.188 -9.662 1.00 92.88 84 ILE A CA 1
ATOM 634 C C . ILE A 1 84 ? 9.692 0.805 -9.070 1.00 92.88 84 ILE A C 1
ATOM 636 O O . ILE A 1 84 ? 10.791 0.551 -8.581 1.00 92.88 84 ILE A O 1
ATOM 640 N N . PHE A 1 85 ? 8.705 -0.089 -9.157 1.00 93.12 85 PHE A N 1
ATOM 641 C CA . PHE A 1 85 ? 8.742 -1.436 -8.584 1.00 93.12 85 PHE A CA 1
ATOM 642 C C . PHE A 1 85 ? 9.044 -2.511 -9.631 1.00 93.12 85 PHE A C 1
ATOM 644 O O . PHE A 1 85 ? 8.691 -3.676 -9.459 1.00 93.12 85 PHE A O 1
ATOM 651 N N . ARG A 1 86 ? 9.723 -2.132 -10.725 1.00 89.31 86 ARG A N 1
ATOM 652 C CA . ARG A 1 86 ? 10.101 -3.058 -11.805 1.00 89.31 86 ARG A CA 1
ATOM 653 C C . ARG A 1 86 ? 10.941 -4.229 -11.299 1.00 89.31 86 ARG A C 1
ATOM 655 O O . ARG A 1 86 ? 10.860 -5.324 -11.844 1.00 89.31 86 ARG A O 1
ATOM 662 N N . VAL A 1 87 ? 11.817 -3.955 -10.334 1.00 87.44 87 VAL A N 1
ATOM 663 C CA . VAL A 1 87 ? 12.759 -4.938 -9.787 1.00 87.44 87 VAL A CA 1
ATOM 664 C C . VAL A 1 87 ? 12.142 -5.622 -8.577 1.00 87.44 87 VAL A C 1
ATOM 666 O O . VAL A 1 87 ? 11.976 -6.836 -8.579 1.00 87.44 87 VAL A O 1
ATOM 669 N N . GLU A 1 88 ? 11.771 -4.837 -7.571 1.00 91.12 88 GLU A N 1
ATOM 670 C CA . GLU A 1 88 ? 11.212 -5.338 -6.323 1.00 91.12 88 GLU A CA 1
ATOM 671 C C . GLU A 1 88 ? 10.355 -4.267 -5.645 1.00 91.12 88 GLU A C 1
ATOM 673 O O . GLU A 1 88 ? 10.538 -3.065 -5.865 1.00 91.12 88 GLU A O 1
ATOM 678 N N . LEU A 1 89 ? 9.421 -4.726 -4.813 1.00 93.75 89 LEU A N 1
ATOM 679 C CA . LEU A 1 89 ? 8.735 -3.905 -3.828 1.00 93.75 89 LEU A CA 1
ATOM 680 C C . LEU A 1 89 ? 9.295 -4.288 -2.459 1.00 93.75 89 LEU A C 1
ATOM 682 O O . LEU A 1 89 ? 9.184 -5.436 -2.039 1.00 93.75 89 LEU A O 1
ATOM 686 N N . ASP A 1 90 ? 9.913 -3.324 -1.787 1.00 93.69 90 ASP A N 1
ATOM 687 C CA . ASP A 1 90 ? 10.468 -3.519 -0.452 1.00 93.69 90 ASP A CA 1
ATOM 688 C C . ASP A 1 90 ? 9.351 -3.757 0.582 1.00 93.69 90 ASP A C 1
ATOM 690 O O . ASP A 1 90 ? 8.306 -3.093 0.559 1.00 93.69 90 ASP A O 1
ATOM 694 N N . CYS A 1 91 ? 9.559 -4.715 1.490 1.00 94.50 91 CYS A N 1
ATOM 695 C CA . CYS A 1 91 ? 8.538 -5.100 2.461 1.00 94.50 91 CYS A CA 1
ATOM 696 C C . CYS A 1 91 ? 8.282 -3.993 3.490 1.00 94.50 91 CYS A C 1
ATOM 698 O O . CYS A 1 91 ? 7.122 -3.696 3.771 1.00 94.50 91 CYS A O 1
ATOM 700 N N . GLU A 1 92 ? 9.324 -3.324 3.990 1.00 95.00 92 GLU A N 1
ATOM 701 C CA . GLU A 1 92 ? 9.202 -2.207 4.937 1.00 95.00 92 GLU A CA 1
ATOM 702 C C . GLU A 1 92 ? 8.453 -1.030 4.307 1.00 95.00 92 GLU A C 1
ATOM 704 O O . GLU A 1 92 ? 7.601 -0.394 4.942 1.00 95.00 92 GLU A O 1
ATOM 709 N N . LEU A 1 93 ? 8.713 -0.763 3.025 1.00 94.88 93 LEU A N 1
ATOM 710 C CA . LEU A 1 93 ? 7.981 0.240 2.271 1.00 94.88 93 LEU A CA 1
ATOM 711 C C . LEU A 1 93 ? 6.498 -0.122 2.136 1.00 94.88 93 LEU A C 1
ATOM 713 O O . LEU A 1 93 ? 5.648 0.721 2.431 1.00 94.88 93 LEU A O 1
ATOM 717 N N . LEU A 1 94 ? 6.171 -1.363 1.759 1.00 95.62 94 LEU A N 1
ATOM 718 C CA . LEU A 1 94 ? 4.781 -1.823 1.714 1.00 95.62 94 LEU A CA 1
ATOM 719 C C . LEU A 1 94 ? 4.105 -1.674 3.085 1.00 95.62 94 LEU A C 1
ATOM 721 O O . LEU A 1 94 ? 2.998 -1.141 3.169 1.00 95.62 94 LEU A O 1
ATOM 725 N N . GLN A 1 95 ? 4.775 -2.069 4.172 1.00 95.06 95 GLN A N 1
ATOM 726 C CA . GLN A 1 95 ? 4.217 -1.926 5.519 1.00 95.06 95 GLN A CA 1
ATOM 727 C C . GLN A 1 95 ? 4.009 -0.464 5.917 1.00 95.06 95 GLN A C 1
ATOM 729 O O . GLN A 1 95 ? 3.022 -0.146 6.586 1.00 95.06 95 GLN A O 1
ATOM 734 N N . THR A 1 96 ? 4.894 0.433 5.480 1.00 95.19 96 THR A N 1
ATOM 735 C CA . THR A 1 96 ? 4.758 1.879 5.692 1.00 95.19 96 THR A CA 1
ATOM 736 C C . THR A 1 96 ? 3.547 2.436 4.945 1.00 95.19 96 THR A C 1
ATOM 738 O O . THR A 1 96 ? 2.776 3.207 5.518 1.00 95.19 96 THR A O 1
ATOM 741 N N . ILE A 1 97 ? 3.338 2.012 3.695 1.00 95.31 97 ILE A N 1
ATOM 742 C CA . ILE A 1 97 ? 2.174 2.396 2.885 1.00 95.31 97 ILE A CA 1
ATOM 743 C C . ILE A 1 97 ? 0.879 1.906 3.549 1.00 95.31 97 ILE A C 1
ATOM 745 O O . ILE A 1 97 ? -0.028 2.702 3.792 1.00 95.31 97 ILE A O 1
ATOM 749 N N . LEU A 1 98 ? 0.812 0.626 3.931 1.00 95.56 98 LEU A N 1
ATOM 750 C CA . LEU A 1 98 ? -0.357 0.047 4.603 1.00 95.56 98 LEU A CA 1
ATOM 751 C C . LEU A 1 98 ? -0.624 0.691 5.971 1.00 95.56 98 LEU A C 1
ATOM 753 O O . LEU A 1 98 ? -1.778 0.866 6.360 1.00 95.56 98 LEU A O 1
ATOM 757 N N . ALA A 1 99 ? 0.422 1.074 6.710 1.00 94.50 99 ALA A N 1
ATOM 758 C CA . ALA A 1 99 ? 0.287 1.812 7.963 1.00 94.50 99 ALA A CA 1
ATOM 759 C C . ALA A 1 99 ? -0.294 3.215 7.751 1.00 94.50 99 ALA A C 1
ATOM 761 O O . ALA A 1 99 ? -1.151 3.633 8.532 1.00 94.50 99 ALA A O 1
ATOM 762 N N . ALA A 1 100 ? 0.129 3.920 6.698 1.00 94.00 100 ALA A N 1
ATOM 763 C CA . ALA A 1 100 ? -0.416 5.226 6.341 1.00 94.00 100 ALA A CA 1
ATOM 764 C C . ALA A 1 100 ? -1.895 5.117 5.942 1.00 94.00 100 ALA A C 1
ATOM 766 O O . ALA A 1 100 ? -2.720 5.825 6.511 1.00 94.00 100 ALA A O 1
ATOM 767 N N . MET A 1 101 ? -2.243 4.166 5.067 1.00 95.00 101 MET A N 1
ATOM 768 C CA . MET A 1 101 ? -3.632 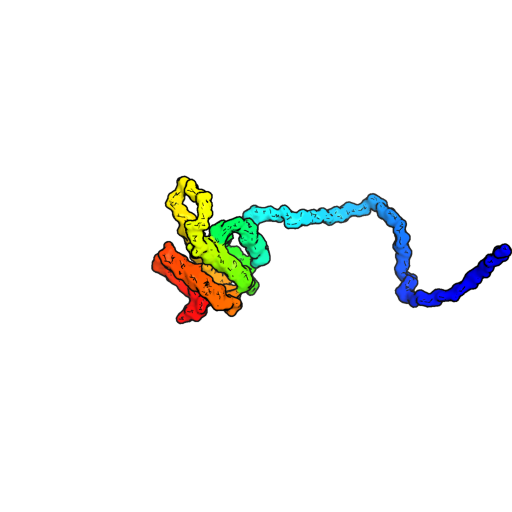3.895 4.669 1.00 95.00 101 MET A CA 1
ATOM 769 C C . MET A 1 101 ? -4.513 3.536 5.867 1.00 95.00 101 MET A C 1
ATOM 771 O O . MET A 1 101 ? -5.563 4.138 6.070 1.00 95.00 101 MET A O 1
ATOM 775 N N . HIS A 1 102 ? -4.063 2.609 6.715 1.00 94.00 102 HIS A N 1
ATOM 776 C CA . HIS A 1 102 ? -4.796 2.243 7.924 1.00 94.00 102 HIS A CA 1
ATOM 777 C C . HIS A 1 102 ? -4.968 3.437 8.869 1.00 94.00 102 HIS A C 1
ATOM 779 O O . HIS A 1 102 ? -6.024 3.596 9.465 1.00 94.00 102 HIS A O 1
ATOM 785 N N . SER A 1 103 ? -3.959 4.297 9.016 1.00 92.31 103 SER A N 1
ATOM 786 C CA . SER A 1 103 ? -4.072 5.496 9.858 1.00 92.31 103 SER A CA 1
ATOM 787 C C . SER A 1 103 ? -5.033 6.531 9.269 1.00 92.31 103 SER A C 1
ATOM 789 O O . SER A 1 103 ? -5.744 7.178 10.026 1.00 92.31 103 SER A O 1
ATOM 791 N N . ALA A 1 104 ? -5.080 6.669 7.943 1.00 90.94 104 ALA A N 1
ATOM 792 C CA . ALA A 1 104 ? -5.972 7.603 7.262 1.00 90.94 104 ALA A CA 1
ATOM 793 C C . ALA A 1 104 ? -7.447 7.161 7.292 1.00 90.94 104 ALA A C 1
ATOM 795 O O . ALA A 1 104 ? -8.330 8.011 7.346 1.00 90.94 104 ALA A O 1
ATOM 796 N N . ILE A 1 105 ? -7.703 5.848 7.248 1.00 90.44 105 ILE A N 1
ATOM 797 C CA . ILE A 1 105 ? -9.052 5.274 7.094 1.00 90.44 105 ILE A CA 1
ATOM 798 C C . ILE A 1 105 ? -9.607 4.746 8.421 1.00 90.44 105 ILE A C 1
ATOM 800 O O . ILE A 1 105 ? -10.772 4.965 8.739 1.00 90.44 105 ILE A O 1
ATOM 804 N N . CYS A 1 106 ? -8.779 4.033 9.188 1.00 88.19 106 CYS A N 1
ATOM 805 C CA . CYS A 1 106 ? -9.165 3.373 10.438 1.00 88.19 106 CYS A CA 1
ATOM 806 C C . CYS A 1 106 ? -8.672 4.126 11.681 1.00 88.19 106 CYS A C 1
ATOM 808 O O . CYS A 1 106 ? -9.097 3.818 12.794 1.00 88.19 106 CYS A O 1
ATOM 810 N N . GLY A 1 107 ? -7.737 5.070 11.527 1.00 82.12 107 GLY A N 1
ATOM 811 C CA . GLY A 1 107 ? -7.349 5.963 12.611 1.00 82.12 107 GLY A CA 1
ATOM 812 C C . GLY A 1 107 ? -8.534 6.848 12.976 1.00 82.12 107 GLY A C 1
ATOM 813 O O . GLY A 1 107 ? -9.165 7.419 12.093 1.00 82.12 107 GLY A O 1
ATOM 814 N N . ASN A 1 108 ? -8.860 6.909 14.271 1.00 51.31 108 ASN A N 1
ATOM 815 C CA . ASN A 1 108 ? -10.002 7.656 14.794 1.00 51.31 108 ASN A CA 1
ATOM 816 C C . ASN A 1 108 ? -10.167 9.016 14.104 1.00 51.31 108 ASN A C 1
ATOM 818 O O . ASN A 1 108 ? -9.223 9.803 14.043 1.00 51.31 108 ASN A O 1
ATOM 822 N N . ALA A 1 109 ? -11.403 9.302 13.705 1.00 51.03 109 ALA A N 1
ATOM 823 C CA . ALA A 1 109 ? -11.956 10.610 13.373 1.00 51.03 109 ALA A CA 1
ATOM 824 C C . ALA A 1 109 ? -11.852 11.620 14.544 1.00 51.03 109 ALA A C 1
ATOM 826 O O . ALA A 1 109 ? -12.847 12.165 15.010 1.00 51.03 109 ALA A O 1
ATOM 827 N N . ALA A 1 110 ? -10.655 11.839 15.086 1.00 48.09 110 ALA A N 1
ATOM 828 C CA . ALA A 1 110 ? -10.445 12.567 16.328 1.00 48.09 110 ALA A CA 1
ATOM 829 C C . ALA A 1 110 ? -9.145 13.376 16.286 1.00 48.09 110 ALA A C 1
ATOM 831 O O . ALA A 1 110 ? -8.185 13.056 16.984 1.00 48.09 110 ALA A O 1
ATOM 832 N N . LYS A 1 111 ? -9.128 14.440 15.480 1.00 43.88 111 LYS A N 1
ATOM 833 C CA . LYS A 1 111 ? -8.999 15.820 15.979 1.00 43.88 111 LYS A CA 1
ATOM 834 C C . LYS A 1 111 ? -8.750 16.797 14.830 1.00 43.88 111 LYS A C 1
ATOM 836 O O . LYS A 1 111 ? -7.694 16.787 14.217 1.00 43.88 111 LYS A O 1
ATOM 841 N N . GLU A 1 112 ? -9.743 17.666 14.684 1.00 40.81 112 GLU A N 1
ATOM 842 C CA . GLU A 1 112 ? -9.635 19.074 14.304 1.00 40.81 112 GLU A CA 1
ATOM 843 C C . GLU A 1 112 ? -9.395 19.424 12.828 1.00 40.81 112 GLU A C 1
ATOM 845 O O . GLU A 1 112 ? -8.296 19.366 12.294 1.00 40.81 112 GLU A O 1
ATOM 850 N N . ALA A 1 113 ? -10.495 19.928 12.260 1.00 49.12 113 ALA A N 1
ATOM 851 C CA . ALA A 1 113 ? -10.563 21.197 11.550 1.00 49.12 113 ALA A CA 1
ATOM 852 C C . ALA A 1 113 ? -9.806 21.292 10.225 1.00 49.12 113 ALA A C 1
ATOM 854 O O . ALA A 1 113 ? -8.731 21.874 10.131 1.00 49.12 113 ALA A O 1
ATOM 855 N N . THR A 1 114 ? -10.506 20.942 9.153 1.00 43.56 114 THR A N 1
ATOM 856 C CA . THR A 1 114 ? -10.897 22.003 8.220 1.00 43.56 114 THR A CA 1
ATOM 857 C C . THR A 1 114 ? -12.300 21.668 7.734 1.00 43.56 114 THR A C 1
ATOM 859 O O . THR A 1 114 ? -12.501 20.749 6.946 1.00 43.56 114 THR A O 1
ATOM 862 N N . GLU A 1 115 ? -13.298 22.356 8.287 1.00 47.44 115 GLU A N 1
ATOM 863 C CA . GLU A 1 115 ? -14.559 22.566 7.579 1.00 47.44 115 GLU A CA 1
ATOM 864 C C . GLU A 1 115 ? -14.215 23.451 6.376 1.00 47.44 115 GLU A C 1
ATOM 866 O O . GLU A 1 115 ? -14.388 24.664 6.414 1.00 47.44 115 GLU A O 1
ATOM 871 N N . ASP A 1 116 ? -13.609 22.866 5.343 1.00 44.16 116 ASP A N 1
ATOM 872 C CA . ASP A 1 116 ? -13.557 23.524 4.048 1.00 44.16 116 ASP A CA 1
ATOM 873 C C . ASP A 1 116 ? -14.973 23.487 3.473 1.00 44.16 116 ASP A C 1
ATOM 875 O O . ASP A 1 116 ? -15.660 22.462 3.532 1.00 44.16 116 ASP A O 1
ATOM 879 N N . GLU A 1 117 ? -15.412 24.626 2.937 1.00 51.41 117 GLU A N 1
ATOM 880 C CA . GLU A 1 117 ? -16.723 24.904 2.333 1.00 51.41 117 GLU A CA 1
ATOM 881 C C . GLU A 1 117 ? -16.986 24.087 1.048 1.00 51.41 117 GLU A C 1
ATOM 883 O O . GLU A 1 117 ? -17.365 24.609 0.002 1.00 51.41 117 GLU A O 1
ATOM 888 N N . SER A 1 118 ? -16.746 22.781 1.088 1.00 48.69 118 SER A N 1
ATOM 889 C CA . SER A 1 118 ? -16.879 21.876 -0.048 1.00 48.69 118 SER A CA 1
ATOM 890 C C . SER A 1 118 ? -17.290 20.462 0.365 1.00 48.69 118 SER A C 1
ATOM 892 O O . SER A 1 118 ? -16.923 19.512 -0.300 1.00 48.69 118 SER A O 1
ATOM 894 N N . GLY A 1 119 ? -18.081 20.311 1.435 1.00 46.44 119 GLY A N 1
ATOM 895 C CA . GLY A 1 119 ? -19.122 19.273 1.588 1.00 46.44 119 GLY A CA 1
ATOM 896 C C . GLY A 1 119 ? -18.793 17.779 1.394 1.00 46.44 119 GLY A C 1
ATOM 897 O O . GLY A 1 119 ? -19.714 16.971 1.468 1.00 46.44 119 GLY A O 1
ATOM 898 N N . GLU A 1 120 ? -17.544 17.382 1.171 1.00 49.34 120 GLU A N 1
ATOM 899 C CA . GLU A 1 120 ? -17.131 15.997 0.949 1.00 49.34 120 GLU A CA 1
ATOM 900 C C . GLU A 1 120 ? -16.427 15.480 2.211 1.00 49.34 120 GLU A C 1
ATOM 902 O O . GLU A 1 120 ? -15.466 16.094 2.688 1.00 49.34 120 GLU A O 1
ATOM 907 N N . PRO A 1 121 ? -16.866 14.351 2.794 1.00 58.81 121 PRO A N 1
ATOM 908 C CA . PRO A 1 121 ? -16.193 13.793 3.954 1.00 58.81 121 PRO A CA 1
ATOM 909 C C . PRO A 1 121 ? -14.778 13.371 3.542 1.00 58.81 121 PRO A C 1
ATOM 911 O O . PRO A 1 121 ? -14.609 12.410 2.794 1.00 58.81 121 PRO A O 1
ATOM 914 N N . ALA A 1 122 ? -13.754 14.054 4.062 1.00 60.41 122 ALA A N 1
ATOM 915 C CA . ALA A 1 122 ? -12.337 13.818 3.752 1.00 60.41 122 ALA A CA 1
ATOM 916 C C . ALA A 1 122 ? -11.895 12.338 3.876 1.00 60.41 122 ALA A C 1
ATOM 918 O O . ALA A 1 122 ? -10.953 11.901 3.213 1.00 60.41 122 ALA A O 1
ATOM 919 N N . GLY A 1 123 ? -12.604 11.534 4.678 1.00 65.62 123 GLY A N 1
ATOM 920 C CA . GLY A 1 123 ? -12.403 10.084 4.762 1.00 65.62 123 GLY A CA 1
ATOM 921 C C . GLY A 1 123 ? -12.741 9.319 3.473 1.00 65.62 123 GLY A C 1
ATOM 922 O O . GLY A 1 123 ? -12.049 8.359 3.140 1.00 65.62 123 GLY A O 1
ATOM 923 N N . CYS A 1 124 ? -13.741 9.764 2.705 1.00 77.44 124 CYS A N 1
ATOM 924 C CA . CYS A 1 124 ? -14.168 9.119 1.460 1.00 77.44 124 CYS A CA 1
ATOM 925 C C . CYS A 1 124 ? -13.101 9.244 0.361 1.00 77.44 124 CYS A C 1
ATOM 927 O O . CYS A 1 124 ? -12.761 8.255 -0.294 1.00 77.44 124 CYS A O 1
ATOM 929 N N . ALA A 1 125 ? -12.498 10.431 0.221 1.00 86.94 125 ALA A N 1
ATOM 930 C CA . ALA A 1 125 ? -11.425 10.672 -0.742 1.00 86.94 125 ALA A CA 1
ATOM 931 C C . ALA A 1 125 ? -10.182 9.816 -0.441 1.00 86.94 125 ALA A C 1
ATOM 933 O O . ALA A 1 125 ? -9.632 9.179 -1.341 1.00 86.94 125 ALA A O 1
ATOM 934 N N . ALA A 1 126 ? -9.777 9.728 0.832 1.00 89.88 126 ALA A N 1
ATOM 935 C CA . ALA A 1 126 ? -8.658 8.883 1.250 1.00 89.88 126 ALA A CA 1
ATOM 936 C C . ALA A 1 126 ? -8.937 7.388 1.010 1.00 89.88 126 ALA A C 1
ATOM 938 O O . ALA A 1 126 ? -8.054 6.659 0.558 1.00 89.88 126 ALA A O 1
ATOM 939 N N . ALA A 1 127 ? -10.164 6.922 1.254 1.00 90.88 127 ALA A N 1
ATOM 940 C CA . ALA A 1 127 ? -10.543 5.538 0.988 1.00 90.88 127 ALA A CA 1
ATOM 941 C C . ALA A 1 127 ? -10.551 5.207 -0.511 1.00 90.88 127 ALA A C 1
ATOM 943 O O . ALA A 1 127 ? -10.004 4.179 -0.912 1.00 90.88 127 ALA A O 1
ATOM 944 N N . ALA A 1 128 ? -11.095 6.090 -1.354 1.00 90.94 128 ALA A N 1
ATOM 945 C CA . ALA A 1 128 ? -11.045 5.936 -2.808 1.00 90.94 128 ALA A CA 1
ATOM 946 C C . ALA A 1 128 ? -9.597 5.916 -3.329 1.00 90.94 128 ALA A C 1
ATOM 948 O O . ALA A 1 128 ? -9.226 5.044 -4.117 1.00 90.94 128 ALA A O 1
ATOM 949 N N . ALA A 1 129 ? -8.754 6.820 -2.827 1.00 92.75 129 ALA A N 1
ATOM 950 C CA . ALA A 1 129 ? -7.333 6.875 -3.151 1.00 92.75 129 ALA A CA 1
ATOM 951 C C . ALA A 1 129 ? -6.577 5.606 -2.713 1.00 92.75 129 ALA A C 1
ATOM 953 O O . ALA A 1 129 ? -5.761 5.076 -3.474 1.00 92.75 129 ALA A O 1
ATOM 954 N N . ALA A 1 130 ? -6.879 5.061 -1.532 1.00 94.19 130 ALA A N 1
ATOM 955 C CA . ALA A 1 130 ? -6.296 3.806 -1.067 1.00 94.19 130 ALA A CA 1
ATOM 956 C C . ALA A 1 130 ? -6.726 2.613 -1.931 1.00 94.19 130 ALA A C 1
ATOM 958 O O . ALA A 1 130 ? -5.865 1.824 -2.322 1.00 94.19 130 ALA A O 1
ATOM 959 N N . ARG A 1 131 ? -8.017 2.502 -2.286 1.00 93.75 131 ARG A N 1
ATOM 960 C CA . ARG A 1 131 ? -8.512 1.456 -3.203 1.00 93.75 131 ARG A CA 1
ATOM 961 C C . ARG A 1 131 ? -7.804 1.523 -4.547 1.00 93.75 131 ARG A C 1
ATOM 963 O O . ARG A 1 131 ? -7.236 0.523 -4.980 1.00 93.75 131 ARG A O 1
ATOM 970 N N . LYS A 1 132 ? -7.748 2.716 -5.147 1.00 93.38 132 LYS A N 1
ATOM 971 C CA . LYS A 1 132 ? -7.035 2.955 -6.406 1.00 93.38 132 LYS A CA 1
ATOM 972 C C . LYS A 1 132 ? -5.573 2.525 -6.299 1.00 93.38 132 LYS A C 1
ATOM 974 O O . LYS A 1 132 ? -5.104 1.754 -7.125 1.00 93.38 132 LYS A O 1
ATOM 979 N N . THR A 1 133 ? -4.873 2.964 -5.255 1.00 94.75 133 THR A N 1
ATOM 980 C CA . THR A 1 133 ? -3.455 2.639 -5.043 1.00 94.75 133 THR A CA 1
ATOM 981 C C . THR A 1 133 ? -3.225 1.134 -4.906 1.00 94.75 133 THR A C 1
ATOM 983 O O . THR A 1 133 ? -2.335 0.584 -5.552 1.00 94.75 133 THR A O 1
ATOM 986 N N . LEU A 1 134 ? -4.024 0.447 -4.084 1.00 94.81 134 LEU A N 1
ATOM 987 C CA . LEU A 1 134 ? -3.905 -0.997 -3.875 1.00 94.81 134 LEU A CA 1
ATOM 988 C C . LEU A 1 134 ? -4.241 -1.785 -5.148 1.00 94.81 134 LEU A C 1
ATOM 990 O O . LEU A 1 134 ? -3.512 -2.714 -5.499 1.00 94.81 134 LEU A O 1
ATOM 994 N N . GLY A 1 135 ? -5.292 -1.386 -5.867 1.00 93.31 135 GLY A N 1
ATOM 995 C CA . GLY A 1 135 ? -5.656 -1.969 -7.157 1.00 93.31 135 GLY A CA 1
ATOM 996 C C . GLY A 1 135 ? -4.550 -1.782 -8.197 1.00 93.31 135 GLY A C 1
ATOM 997 O O . GLY A 1 135 ? -4.143 -2.741 -8.853 1.00 93.31 135 GLY A O 1
ATOM 998 N N . THR A 1 136 ? -3.988 -0.577 -8.296 1.00 93.62 136 THR A N 1
ATOM 999 C CA . THR A 1 136 ? -2.851 -0.292 -9.175 1.00 93.62 136 THR A CA 1
ATOM 1000 C C . THR A 1 136 ? -1.626 -1.125 -8.799 1.00 93.62 136 THR A C 1
ATOM 1002 O O . THR A 1 136 ? -1.031 -1.731 -9.685 1.00 93.62 136 THR A O 1
ATOM 1005 N N . LEU A 1 137 ? -1.270 -1.242 -7.515 1.00 93.44 137 LEU A N 1
ATOM 1006 C CA . LEU A 1 137 ? -0.155 -2.088 -7.067 1.00 93.44 137 LEU A CA 1
ATOM 1007 C C . LEU A 1 137 ? -0.363 -3.562 -7.441 1.00 93.44 137 LEU A C 1
ATOM 1009 O O . LEU A 1 137 ? 0.560 -4.208 -7.940 1.00 93.44 137 LEU A O 1
ATOM 1013 N N . ALA A 1 138 ? -1.572 -4.092 -7.249 1.00 93.44 138 ALA A N 1
ATOM 1014 C CA . ALA A 1 138 ? -1.885 -5.475 -7.600 1.00 93.44 138 ALA A CA 1
ATOM 1015 C C . ALA A 1 138 ? -1.822 -5.732 -9.115 1.00 93.44 138 ALA A C 1
ATOM 1017 O O . ALA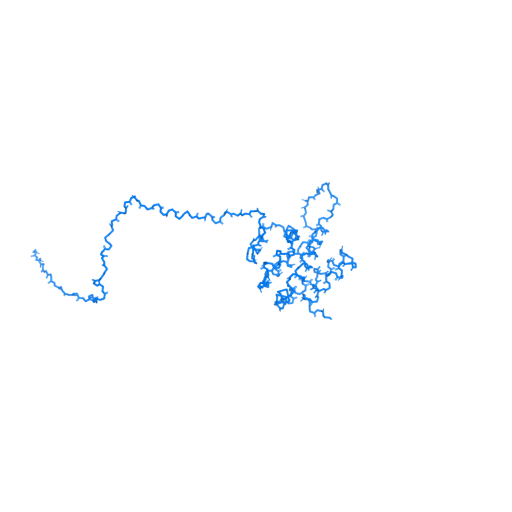 A 1 138 ? -1.389 -6.806 -9.528 1.00 93.44 138 ALA A O 1
ATOM 1018 N N . ARG A 1 139 ? -2.205 -4.756 -9.951 1.00 92.62 139 ARG A N 1
ATOM 1019 C CA . ARG A 1 139 ? -2.134 -4.876 -11.420 1.00 92.62 139 ARG A CA 1
ATOM 1020 C C . ARG A 1 139 ? -0.726 -4.647 -11.970 1.00 92.62 139 ARG A C 1
ATOM 1022 O O . ARG A 1 139 ? -0.269 -5.414 -12.812 1.00 92.62 139 ARG A O 1
ATOM 1029 N N . ALA A 1 140 ? -0.048 -3.597 -11.512 1.00 92.38 140 ALA A N 1
ATOM 1030 C CA . ALA A 1 140 ? 1.235 -3.153 -12.053 1.00 92.38 140 ALA A CA 1
ATOM 1031 C C . ALA A 1 140 ? 2.415 -3.995 -11.547 1.00 92.38 140 ALA A C 1
ATOM 1033 O O . ALA A 1 140 ? 3.371 -4.224 -12.287 1.00 92.38 140 ALA A O 1
ATOM 1034 N N . CYS A 1 141 ? 2.362 -4.469 -10.299 1.00 92.62 141 CYS A N 1
ATOM 1035 C CA . CYS A 1 141 ? 3.457 -5.211 -9.675 1.00 92.62 141 CYS A CA 1
ATOM 1036 C C . CYS A 1 141 ? 2.975 -6.398 -8.813 1.00 92.62 141 CYS A C 1
ATOM 1038 O O . CYS A 1 141 ? 3.329 -6.477 -7.635 1.00 92.62 141 CYS A O 1
ATOM 1040 N N . PRO A 1 142 ? 2.239 -7.378 -9.382 1.00 92.50 142 PRO A N 1
ATOM 1041 C CA . PRO A 1 142 ? 1.686 -8.503 -8.619 1.00 92.50 142 PRO A CA 1
ATOM 1042 C C . PRO A 1 142 ? 2.764 -9.332 -7.909 1.00 92.50 142 PRO A C 1
ATOM 1044 O O . PRO A 1 142 ? 2.634 -9.623 -6.726 1.00 92.50 142 PRO A O 1
ATOM 1047 N N . LYS A 1 143 ? 3.870 -9.649 -8.598 1.00 92.06 143 LYS A N 1
ATOM 1048 C CA . LYS A 1 143 ? 4.978 -10.438 -8.026 1.00 92.06 143 LYS A CA 1
ATOM 1049 C C . LYS A 1 143 ? 5.709 -9.702 -6.904 1.00 92.06 143 LYS A C 1
ATOM 1051 O O . LYS A 1 143 ? 6.088 -10.314 -5.914 1.00 92.06 143 LYS A O 1
ATOM 1056 N N . GLY A 1 144 ? 5.913 -8.392 -7.069 1.00 92.31 144 GLY A N 1
ATOM 1057 C CA . GLY A 1 144 ? 6.533 -7.557 -6.041 1.00 92.31 144 GLY A CA 1
ATOM 1058 C C . GLY A 1 144 ? 5.646 -7.464 -4.803 1.00 92.31 144 GLY A C 1
ATOM 1059 O O . GLY A 1 144 ? 6.135 -7.607 -3.686 1.00 92.31 144 GLY A O 1
ATOM 1060 N N . LEU A 1 145 ? 4.336 -7.301 -5.006 1.00 94.19 145 LEU A N 1
ATOM 1061 C CA . LEU A 1 145 ? 3.354 -7.275 -3.928 1.00 94.19 145 LEU A CA 1
ATOM 1062 C C . LEU A 1 145 ? 3.280 -8.610 -3.179 1.00 94.19 145 LEU A C 1
ATOM 1064 O O . LEU A 1 145 ? 3.294 -8.603 -1.954 1.00 94.19 145 LEU A O 1
ATOM 1068 N N . GLU A 1 146 ? 3.257 -9.737 -3.891 1.00 94.12 146 GLU A N 1
ATOM 1069 C CA . GLU A 1 146 ? 3.262 -11.082 -3.300 1.00 94.12 146 GLU A CA 1
ATOM 1070 C C . GLU A 1 146 ? 4.530 -11.347 -2.487 1.00 94.12 146 GLU A C 1
ATOM 1072 O O . GLU A 1 146 ? 4.451 -11.777 -1.336 1.00 94.12 146 GLU A O 1
ATOM 1077 N N . PHE A 1 147 ? 5.695 -11.011 -3.045 1.00 93.56 147 PHE A N 1
ATOM 1078 C CA . PHE A 1 147 ? 6.965 -11.137 -2.341 1.00 93.56 147 PHE A CA 1
ATOM 1079 C C . PHE A 1 147 ? 6.977 -10.302 -1.057 1.00 93.56 147 PHE A C 1
ATOM 1081 O O . PHE A 1 147 ? 7.230 -10.837 0.019 1.00 93.56 147 PHE A O 1
ATOM 1088 N N . ALA A 1 148 ? 6.635 -9.014 -1.145 1.00 94.56 148 ALA A N 1
ATOM 1089 C CA . ALA A 1 148 ? 6.603 -8.107 -0.001 1.00 94.56 148 ALA A CA 1
ATOM 1090 C C . ALA A 1 148 ? 5.578 -8.533 1.067 1.00 94.56 148 ALA A C 1
ATOM 1092 O O . ALA A 1 148 ? 5.863 -8.456 2.266 1.00 94.56 148 ALA A O 1
ATOM 1093 N N . ALA A 1 149 ? 4.403 -9.014 0.647 1.00 94.06 149 ALA A N 1
ATOM 1094 C CA . ALA A 1 149 ? 3.368 -9.533 1.538 1.00 94.06 149 ALA A CA 1
ATOM 1095 C C . ALA A 1 149 ? 3.805 -10.821 2.256 1.00 94.06 149 ALA A C 1
ATOM 1097 O O . ALA A 1 149 ? 3.427 -11.032 3.409 1.00 94.06 149 ALA A O 1
ATOM 1098 N N . GLY A 1 150 ? 4.660 -11.639 1.632 1.00 92.75 150 GLY A N 1
ATOM 1099 C CA . GLY A 1 150 ? 5.231 -12.844 2.240 1.00 92.75 150 GLY A CA 1
ATOM 1100 C C . GLY A 1 150 ? 6.032 -12.582 3.522 1.00 92.75 150 GLY A C 1
ATOM 1101 O O . GLY A 1 150 ? 6.078 -13.443 4.401 1.00 92.75 150 GLY A O 1
ATOM 1102 N N . PHE A 1 151 ? 6.598 -11.380 3.680 1.00 92.75 151 PHE A N 1
ATOM 1103 C CA . PHE A 1 151 ? 7.328 -10.969 4.888 1.00 92.75 151 PHE A CA 1
ATOM 1104 C C . PHE A 1 151 ? 6.430 -10.364 5.978 1.00 92.75 151 PHE A C 1
ATOM 1106 O O . PHE A 1 151 ? 6.920 -10.026 7.055 1.00 92.75 151 PHE A O 1
ATOM 1113 N N . ALA A 1 152 ? 5.124 -10.214 5.736 1.00 92.44 152 ALA A N 1
ATOM 1114 C CA . ALA A 1 152 ? 4.213 -9.616 6.705 1.00 92.44 152 ALA A CA 1
ATOM 1115 C C . ALA A 1 152 ? 4.027 -10.520 7.938 1.00 92.44 152 ALA A C 1
ATOM 1117 O O . ALA A 1 152 ? 3.605 -11.678 7.845 1.00 92.44 152 ALA A O 1
ATOM 1118 N N . GLY A 1 153 ? 4.288 -9.967 9.124 1.00 92.69 153 GLY A N 1
ATOM 1119 C CA . GLY A 1 153 ? 4.004 -10.620 10.396 1.00 92.69 153 GLY A CA 1
ATOM 1120 C C . GLY A 1 153 ? 2.506 -10.680 10.715 1.00 92.69 153 GLY A C 1
ATOM 1121 O O . GLY A 1 153 ? 1.638 -10.224 9.967 1.00 92.69 153 GLY A O 1
ATOM 1122 N N . ALA A 1 154 ? 2.165 -11.268 11.865 1.00 93.12 154 ALA A N 1
ATOM 1123 C CA . ALA A 1 154 ? 0.771 -11.373 12.308 1.00 93.12 154 ALA A CA 1
ATOM 1124 C C . ALA A 1 154 ? 0.117 -9.995 12.535 1.00 93.12 154 ALA A C 1
ATOM 1126 O O . ALA A 1 154 ? -1.063 -9.805 12.236 1.00 93.12 154 ALA A O 1
ATOM 1127 N N . LYS A 1 155 ? 0.890 -9.021 13.030 1.00 93.12 155 LYS A N 1
ATOM 1128 C CA . LYS A 1 155 ? 0.418 -7.654 13.284 1.00 93.12 155 LYS A CA 1
ATOM 1129 C C . LYS A 1 155 ? 0.116 -6.920 11.978 1.00 93.12 155 LYS A C 1
ATOM 1131 O O . LYS A 1 155 ? -0.915 -6.261 11.867 1.00 93.12 155 LYS A O 1
ATOM 1136 N N . GLU A 1 156 ? 0.991 -7.069 10.993 1.00 94.06 156 GLU A N 1
ATOM 1137 C CA . GLU A 1 156 ? 0.877 -6.470 9.665 1.00 94.06 156 GLU A CA 1
ATOM 1138 C C . GLU A 1 156 ? -0.325 -7.051 8.915 1.00 94.06 156 GLU A C 1
ATOM 1140 O O . GLU A 1 156 ? -1.149 -6.298 8.400 1.00 94.06 156 GLU A O 1
ATOM 1145 N N . ARG A 1 157 ? -0.503 -8.378 8.954 1.00 93.50 157 ARG A N 1
ATOM 1146 C CA . ARG A 1 157 ? -1.678 -9.047 8.373 1.00 93.50 157 ARG A CA 1
ATOM 1147 C C . ARG A 1 157 ? -2.987 -8.626 9.037 1.00 93.50 157 ARG A C 1
ATOM 1149 O O . ARG A 1 157 ? -3.970 -8.380 8.345 1.00 93.50 157 ARG A O 1
ATOM 1156 N N . SER A 1 158 ? -3.003 -8.482 10.363 1.00 94.06 158 SER A N 1
ATOM 1157 C CA . SER A 1 158 ? -4.175 -7.967 11.087 1.00 94.06 158 SER A CA 1
ATOM 1158 C C . SER A 1 158 ? -4.524 -6.536 10.659 1.00 94.06 158 SER A C 1
ATOM 1160 O O . SER A 1 158 ? -5.687 -6.235 10.386 1.00 94.06 158 SER A O 1
ATOM 1162 N N . ARG A 1 159 ? -3.512 -5.671 10.501 1.00 94.50 159 ARG A N 1
ATOM 1163 C CA . ARG A 1 159 ? -3.688 -4.306 9.986 1.00 94.50 159 ARG A CA 1
ATOM 1164 C C . ARG A 1 159 ? -4.238 -4.301 8.560 1.00 94.50 159 ARG A C 1
ATOM 1166 O O . ARG A 1 159 ? -5.186 -3.571 8.288 1.00 94.50 159 ARG A O 1
ATOM 1173 N N . ALA A 1 160 ? -3.668 -5.109 7.667 1.00 94.25 160 ALA A N 1
ATOM 1174 C CA . ALA A 1 160 ? -4.133 -5.226 6.287 1.00 94.25 160 ALA A CA 1
ATOM 1175 C C . ALA A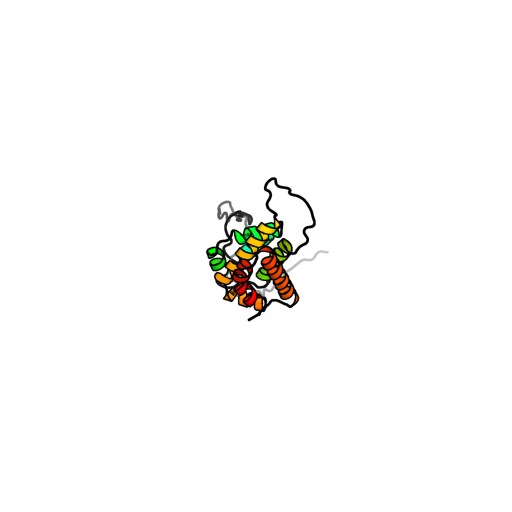 1 160 ? -5.589 -5.713 6.230 1.00 94.25 160 ALA A C 1
ATOM 1177 O O . ALA A 1 160 ? -6.398 -5.149 5.500 1.00 94.25 160 ALA A O 1
ATOM 1178 N N . LYS A 1 161 ? -5.953 -6.694 7.064 1.00 94.56 161 LYS A N 1
ATOM 1179 C CA . LYS A 1 161 ? -7.329 -7.192 7.178 1.00 94.56 161 LYS A CA 1
ATOM 1180 C C . LYS A 1 161 ? -8.301 -6.111 7.657 1.00 94.56 161 LYS A C 1
ATOM 1182 O O . LYS A 1 161 ? -9.376 -5.969 7.081 1.00 94.56 161 LYS A O 1
ATOM 1187 N N . ALA A 1 162 ? -7.932 -5.350 8.688 1.00 94.06 162 ALA A N 1
ATOM 1188 C CA . ALA A 1 162 ? -8.751 -4.249 9.196 1.00 94.06 162 ALA A CA 1
ATOM 1189 C C . ALA A 1 162 ? -8.931 -3.136 8.150 1.00 94.06 162 ALA A C 1
ATOM 1191 O O . ALA A 1 162 ? -10.039 -2.633 7.976 1.00 94.06 162 ALA A O 1
ATOM 1192 N N . LEU A 1 163 ? -7.861 -2.802 7.424 1.00 94.31 163 LEU A N 1
ATOM 1193 C CA . LEU A 1 163 ? -7.886 -1.828 6.335 1.00 94.31 163 LEU A CA 1
ATOM 1194 C C . LEU A 1 163 ? -8.812 -2.271 5.194 1.00 94.31 163 LEU A C 1
ATOM 1196 O O . LEU A 1 163 ? -9.673 -1.500 4.784 1.00 94.31 163 LEU A O 1
ATOM 1200 N N . LEU A 1 164 ? -8.659 -3.501 4.694 1.00 93.44 164 LEU A N 1
ATOM 1201 C CA . LEU A 1 164 ? -9.479 -4.016 3.590 1.00 93.44 164 LEU A CA 1
ATOM 1202 C C . LEU A 1 164 ? -10.962 -4.037 3.956 1.00 93.44 164 LEU A C 1
ATOM 1204 O O . LEU A 1 164 ? -11.784 -3.576 3.173 1.00 93.44 164 LEU A O 1
ATOM 1208 N N . ARG A 1 165 ? -11.292 -4.470 5.177 1.00 92.56 165 ARG A N 1
ATOM 1209 C CA . ARG A 1 165 ? -12.669 -4.439 5.673 1.00 92.56 165 ARG A CA 1
ATOM 1210 C C . ARG A 1 165 ? -13.244 -3.019 5.684 1.00 92.56 165 ARG A C 1
ATOM 1212 O O . ARG A 1 165 ? -14.358 -2.818 5.218 1.00 92.56 165 ARG A O 1
ATOM 1219 N N . ALA A 1 166 ? -12.489 -2.039 6.181 1.00 91.56 166 ALA A N 1
ATOM 1220 C CA . ALA A 1 166 ? -12.942 -0.648 6.199 1.00 91.56 166 ALA A CA 1
ATOM 1221 C C . ALA A 1 166 ? -13.146 -0.083 4.780 1.00 91.56 166 ALA A C 1
ATOM 1223 O O . ALA A 1 166 ? -14.075 0.686 4.544 1.00 91.56 166 ALA A O 1
ATOM 1224 N N . LEU A 1 167 ? -12.305 -0.482 3.820 1.00 91.38 167 LEU A N 1
ATOM 1225 C CA . LEU A 1 167 ? -12.436 -0.071 2.422 1.00 91.38 167 LEU A CA 1
ATOM 1226 C C . LEU A 1 167 ? -13.642 -0.703 1.715 1.00 91.38 167 LEU A C 1
ATOM 1228 O O . LEU A 1 167 ? -14.279 -0.019 0.914 1.00 91.38 167 LEU A O 1
ATOM 1232 N N . GLU A 1 168 ? -13.943 -1.971 2.006 1.00 90.81 168 GLU A N 1
ATOM 1233 C CA . GLU A 1 168 ? -15.136 -2.680 1.523 1.00 90.81 168 GLU A CA 1
ATOM 1234 C C . GLU A 1 168 ? -16.414 -2.040 2.099 1.00 90.81 168 GLU A C 1
ATOM 1236 O O . GLU A 1 168 ? -17.337 -1.722 1.352 1.00 90.81 168 GLU A O 1
ATOM 1241 N N . GLU A 1 169 ? -16.440 -1.758 3.407 1.00 88.38 169 GLU A N 1
ATOM 1242 C CA . GLU A 1 169 ? -17.583 -1.121 4.081 1.00 88.38 169 GLU A CA 1
ATOM 1243 C C . GLU A 1 169 ? -17.883 0.288 3.532 1.00 88.38 169 GLU A C 1
ATOM 1245 O O . GLU A 1 169 ? -19.047 0.658 3.395 1.00 88.38 169 GLU A O 1
ATOM 1250 N N . GLN A 1 170 ? -16.856 1.065 3.166 1.00 85.38 170 GLN A N 1
ATOM 1251 C CA . GLN A 1 170 ? -17.026 2.407 2.587 1.00 85.38 170 GLN A CA 1
ATOM 1252 C C . GLN A 1 170 ? -17.299 2.411 1.077 1.00 85.38 170 GLN A C 1
ATOM 1254 O O . GLN A 1 170 ? -17.699 3.435 0.529 1.00 85.38 170 GLN A O 1
ATOM 1259 N N . GLY A 1 171 ? -17.008 1.310 0.386 1.00 78.94 171 GLY A N 1
ATOM 1260 C CA . GLY A 1 171 ? -16.980 1.246 -1.073 1.00 78.94 171 GLY A CA 1
ATOM 1261 C C . GLY A 1 171 ? -18.047 0.354 -1.715 1.00 78.94 171 GLY A C 1
ATOM 1262 O O . GLY A 1 171 ? -18.153 0.330 -2.941 1.00 78.94 171 GLY A O 1
ATOM 1263 N N . GLY A 1 172 ? -18.826 -0.377 -0.913 1.00 79.81 172 GLY A N 1
ATOM 1264 C CA . GLY A 1 172 ? -19.897 -1.250 -1.395 1.00 79.81 172 GLY A CA 1
ATOM 1265 C C . GLY A 1 172 ? -19.403 -2.466 -2.193 1.00 79.81 172 GLY A C 1
ATOM 1266 O O . GLY A 1 172 ? -18.232 -2.845 -2.134 1.00 79.81 172 GLY A O 1
ATOM 1267 N N . GLU A 1 173 ? -20.309 -3.095 -2.950 1.00 75.56 173 GLU A N 1
ATOM 1268 C CA . GLU A 1 173 ? -20.034 -4.345 -3.684 1.00 75.56 173 GLU A CA 1
ATOM 1269 C C . GLU A 1 173 ? -18.959 -4.201 -4.772 1.00 75.56 173 GLU A C 1
ATOM 1271 O O . GLU A 1 173 ? -18.143 -5.104 -4.954 1.00 75.56 173 GLU A O 1
ATOM 1276 N N . GLU A 1 174 ? -18.909 -3.063 -5.468 1.00 78.56 174 GLU A N 1
ATOM 1277 C CA . GLU A 1 174 ? -17.922 -2.816 -6.529 1.00 78.56 174 GLU A CA 1
ATOM 1278 C C . GLU A 1 174 ? -16.491 -2.805 -5.969 1.00 78.56 174 GLU A C 1
ATOM 1280 O O . GLU A 1 174 ? -15.576 -3.401 -6.538 1.00 78.56 174 GLU A O 1
ATOM 1285 N N . SER A 1 175 ? -16.317 -2.245 -4.769 1.00 80.62 175 SER A N 1
ATOM 1286 C CA . SER A 1 175 ? -15.018 -2.219 -4.092 1.00 80.62 175 SER A CA 1
ATOM 1287 C C . SER A 1 175 ? -14.554 -3.601 -3.636 1.00 80.62 175 SER A C 1
ATOM 1289 O O . SER A 1 175 ? -13.352 -3.868 -3.624 1.00 80.62 175 SER A O 1
ATOM 1291 N N . ALA A 1 176 ? -15.475 -4.505 -3.293 1.00 80.62 176 ALA A N 1
ATOM 1292 C CA . ALA A 1 176 ? -15.122 -5.877 -2.935 1.00 80.62 176 ALA A CA 1
ATOM 1293 C C . ALA A 1 176 ? -14.548 -6.651 -4.137 1.00 80.62 176 ALA A C 1
ATOM 1295 O O . ALA A 1 176 ? -13.600 -7.425 -3.983 1.00 80.62 176 ALA A O 1
ATOM 1296 N N . ALA A 1 177 ? -15.071 -6.407 -5.345 1.00 83.75 177 ALA A N 1
ATOM 1297 C CA . ALA A 1 177 ? -14.548 -7.011 -6.569 1.00 83.75 177 ALA A CA 1
ATOM 1298 C C . ALA A 1 177 ? -13.143 -6.484 -6.916 1.00 83.75 177 ALA A C 1
ATOM 1300 O O . ALA A 1 177 ? -12.248 -7.274 -7.227 1.00 83.75 177 ALA A O 1
ATOM 1301 N N . GLU A 1 178 ? -12.921 -5.170 -6.803 1.00 86.06 178 GLU A N 1
ATOM 1302 C CA . GLU A 1 178 ? -11.616 -4.545 -7.064 1.00 86.06 178 GLU A CA 1
ATOM 1303 C C . GLU A 1 178 ? -10.533 -4.979 -6.067 1.00 86.06 178 GLU A C 1
ATOM 1305 O O . GLU A 1 178 ? -9.374 -5.181 -6.442 1.00 86.06 178 GLU A O 1
ATOM 1310 N N . LEU A 1 179 ? -10.902 -5.153 -4.796 1.00 90.69 179 LEU A N 1
ATOM 1311 C CA . LEU A 1 179 ? -9.980 -5.547 -3.731 1.00 90.69 179 LEU A CA 1
ATOM 1312 C C . LEU A 1 179 ? -9.753 -7.061 -3.650 1.00 90.69 179 LEU A C 1
ATOM 1314 O O . LEU A 1 179 ? -8.838 -7.488 -2.949 1.00 90.69 179 LEU A O 1
ATOM 1318 N N . GLY A 1 180 ? -10.507 -7.881 -4.387 1.00 90.31 180 GLY A N 1
ATOM 1319 C CA . GLY A 1 180 ? -10.362 -9.341 -4.395 1.00 90.31 180 GLY A CA 1
ATOM 1320 C C . GLY A 1 180 ? -8.923 -9.829 -4.650 1.00 90.31 180 GLY A C 1
ATOM 1321 O O . GLY A 1 180 ? -8.389 -10.591 -3.837 1.00 90.31 180 GLY A O 1
ATOM 1322 N N . PRO A 1 181 ? -8.238 -9.367 -5.716 1.00 91.62 181 PRO A N 1
ATOM 1323 C CA . PRO A 1 181 ? -6.836 -9.706 -5.964 1.00 91.62 181 PRO A CA 1
ATOM 1324 C C . PRO A 1 181 ? -5.900 -9.241 -4.842 1.00 91.62 181 PRO A C 1
ATOM 1326 O O . PRO A 1 181 ? -5.009 -9.982 -4.431 1.00 91.62 181 PRO A O 1
ATOM 1329 N N . VAL A 1 182 ? -6.123 -8.035 -4.312 1.00 93.06 182 VAL A N 1
ATOM 1330 C CA . VA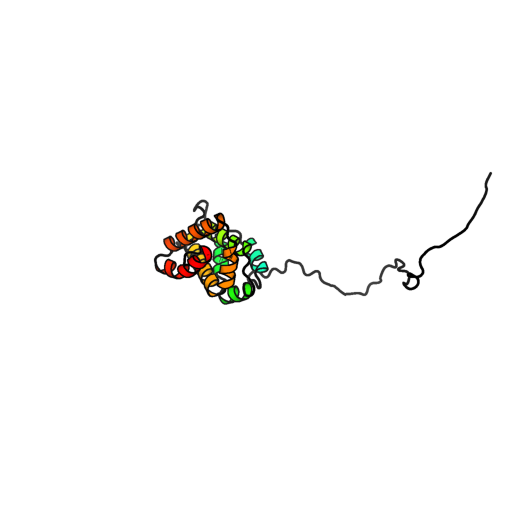L A 1 182 ? -5.324 -7.461 -3.218 1.00 93.06 182 VAL A CA 1
ATOM 1331 C C . VAL A 1 182 ? -5.470 -8.308 -1.956 1.00 93.06 182 VAL A C 1
ATOM 1333 O O . VAL A 1 182 ? -4.479 -8.626 -1.302 1.00 93.06 182 VAL A O 1
ATOM 1336 N N . ARG A 1 183 ? -6.697 -8.715 -1.628 1.00 92.56 183 ARG A N 1
ATOM 1337 C CA . ARG A 1 183 ? -7.013 -9.543 -0.467 1.00 92.56 183 ARG A CA 1
ATOM 1338 C C . ARG A 1 183 ? -6.331 -10.902 -0.541 1.00 92.56 183 ARG A C 1
ATOM 1340 O O . ARG A 1 183 ? -5.702 -11.304 0.436 1.00 92.56 183 ARG A O 1
ATOM 1347 N N . ARG A 1 184 ? -6.390 -11.561 -1.702 1.00 93.12 184 ARG A N 1
ATOM 1348 C CA . ARG A 1 184 ? -5.692 -12.832 -1.934 1.00 93.12 184 ARG A CA 1
ATOM 1349 C C . ARG A 1 184 ? -4.193 -12.699 -1.682 1.00 93.12 184 ARG A C 1
ATOM 1351 O O . ARG A 1 184 ? -3.614 -13.541 -1.008 1.00 93.12 184 ARG A O 1
ATOM 1358 N N . ILE A 1 185 ? -3.577 -11.626 -2.180 1.00 93.38 185 ILE A N 1
ATOM 1359 C CA . ILE A 1 185 ? -2.131 -11.414 -2.048 1.00 93.38 185 ILE A CA 1
ATOM 1360 C C . ILE A 1 185 ? -1.739 -11.048 -0.607 1.00 93.38 185 ILE A C 1
ATOM 1362 O O . ILE A 1 185 ? -0.794 -11.613 -0.065 1.00 93.38 185 ILE A O 1
ATOM 1366 N N . LEU A 1 186 ? -2.452 -10.116 0.033 1.00 92.06 186 LEU A N 1
ATOM 1367 C CA . LEU A 1 186 ? -2.080 -9.603 1.358 1.00 92.06 186 LEU A CA 1
ATOM 1368 C C . LEU A 1 186 ? -2.430 -10.555 2.507 1.00 92.06 186 LEU A C 1
ATOM 1370 O O . LEU A 1 186 ? -1.733 -10.561 3.524 1.00 92.06 186 LEU A O 1
ATOM 1374 N N . LEU A 1 187 ? -3.521 -11.317 2.386 1.00 91.88 187 LEU A N 1
ATOM 1375 C CA . LEU A 1 187 ? -3.998 -12.203 3.453 1.00 91.88 187 LEU A CA 1
ATOM 1376 C C . LEU A 1 187 ? -3.694 -13.680 3.192 1.00 91.88 187 LEU A C 1
ATOM 1378 O O . LEU A 1 187 ? -3.699 -14.460 4.141 1.00 91.88 187 LEU A O 1
ATOM 1382 N N . GLY A 1 188 ? -3.409 -14.063 1.945 1.00 83.50 188 GLY A N 1
ATOM 1383 C CA . GLY A 1 188 ? -3.269 -15.468 1.560 1.00 83.50 188 GLY A CA 1
ATOM 1384 C C . GLY A 1 188 ? -4.600 -16.228 1.526 1.00 83.50 188 GLY A C 1
ATOM 1385 O O . GLY A 1 188 ? -4.586 -17.454 1.455 1.00 83.50 188 GLY A O 1
ATOM 1386 N N . ASP A 1 189 ? -5.736 -15.521 1.582 1.00 68.62 189 ASP A N 1
ATOM 1387 C CA . ASP A 1 189 ? -7.069 -16.105 1.410 1.00 68.62 189 ASP A CA 1
ATOM 1388 C C . ASP A 1 189 ? -7.233 -16.476 -0.079 1.00 68.62 189 ASP A C 1
ATOM 1390 O O . ASP A 1 189 ? -7.450 -15.603 -0.927 1.00 68.62 189 ASP A O 1
ATOM 1394 N N . ALA A 1 190 ? -7.044 -17.757 -0.403 1.00 48.78 190 ALA A N 1
ATOM 1395 C CA . ALA A 1 190 ? -7.273 -18.327 -1.733 1.00 48.78 190 ALA A CA 1
ATOM 1396 C C . ALA A 1 190 ? -8.748 -18.679 -1.946 1.00 48.78 190 ALA A C 1
ATOM 1398 O O . ALA A 1 190 ? -9.328 -19.335 -1.050 1.00 48.78 190 ALA A O 1
#

Organism: Polarella glacialis (NCBI:txid89957)

Radius of gyration: 30.15 Å; chains: 1; bounding box: 103×49×48 Å

InterPro domains:
  IPR025986 RNA-polymerase II-associated protein 3-like, C-terminal domain [PF13877] (50-110)

Sequence (190 aa):
MAAMAAIAEGCGRPELMRGMPNFRKETPPETATGSVNPVPASVQRNGVLPRNGHELARELKRQPTPQDKVLWLAEMGDDAYARIFRVELDCELLQTILAAMHSAICGNAAKEATEDESGEPAGCAAAAAARKTLGTLARACPKGLEFAAGFAGAKERSRAKALLRALEEQGGEESAAELGPVRRILLGDA

Secondary structure (DSSP, 8-state):
--------------GGGSS-------PPPS----------TT---TTPPPSSHHHHHHHHHH-SSHHHHHHHHHHS-HHHHHHHTSS---HHHHHHHHHHHHHHHTS-S-S-----SS---HHHHHHHHHHHHHHHHHHH-HHHHHHHHHT--HHHHHHHHHHHHHHHHHHHHHHHHHHHHHHHHHH---

pLDDT: mean 76.29, std 20.79, range [36.47, 95.62]